Protein AF-A0A0V8M0H5-F1 (afdb_monomer)

Nearest PDB structures (foldseek):
  9brt-assembly1_b  TM=1.510E-01  e=8.372E-01  Mus musculus
  5x87-assembly1_D  TM=1.842E-01  e=2.146E+00  Klebsiella pneumoniae

Sequence (192 aa):
MGGLFRRKDNYTIIAENTAKYYLALKSRYSNRLTDCFSLFAATVATDTQVYLSLNQISTDTILHIVRKALGHNPEIPTYQTIRKREWASELDLRNGFSKTKYFFSGYAADELEKDTLFNLVFELEIEIFSIDSPEFNRENIEIACYTQAKNIYKTVKKVLLNYKGEPIFAVSTSVFMDSSGFASIREQLGIN

Mean predicted aligned error: 8.84 Å

Solvent-accessible surface area (backbone atoms only — not comparable to full-atom values): 11085 Å² total; per-residue (Å²): 141,80,83,80,79,70,78,75,52,70,63,48,50,50,24,40,50,41,47,45,32,38,51,42,42,57,75,73,37,44,90,59,37,75,46,73,64,41,40,44,40,52,20,53,52,50,69,37,44,66,40,46,76,66,69,74,47,53,70,68,56,45,53,49,41,42,31,49,26,73,66,66,53,91,90,59,79,45,74,67,44,50,52,50,50,52,51,51,54,54,57,65,45,69,82,54,88,78,91,81,70,91,85,67,66,71,72,63,54,60,55,53,73,69,33,45,66,48,38,35,44,55,49,48,48,43,51,53,47,45,69,77,40,67,90,51,58,63,67,62,44,47,52,53,50,57,77,41,44,68,56,34,42,52,37,33,53,50,43,76,75,65,68,82,83,55,72,68,45,49,49,50,45,44,50,49,75,70,34,75,91,32,44,68,60,31,52,75,60,70,46,112

Structure (mmCIF, N/CA/C/O backbone):
data_AF-A0A0V8M0H5-F1
#
_entry.id   AF-A0A0V8M0H5-F1
#
loop_
_atom_site.group_PDB
_atom_site.id
_atom_site.type_symbol
_atom_site.label_atom_id
_atom_site.label_alt_id
_atom_site.label_comp_id
_atom_site.label_asym_id
_atom_site.label_entity_id
_atom_site.label_seq_id
_atom_site.pdbx_PDB_ins_code
_atom_site.Cartn_x
_atom_site.Cartn_y
_atom_site.Cartn_z
_atom_site.occupancy
_atom_site.B_iso_or_equiv
_atom_site.auth_seq_id
_atom_site.auth_comp_id
_atom_site.auth_asym_id
_atom_site.auth_atom_id
_atom_site.pdbx_PDB_model_num
ATOM 1 N N . MET A 1 1 ? -26.616 27.834 -7.202 1.00 39.22 1 MET A N 1
ATOM 2 C CA . MET A 1 1 ? -25.959 26.601 -7.683 1.00 39.22 1 MET A CA 1
ATOM 3 C C . MET A 1 1 ? -24.525 26.941 -8.046 1.00 39.22 1 MET A C 1
ATOM 5 O O . MET A 1 1 ? -24.326 27.845 -8.839 1.00 39.22 1 MET A O 1
ATOM 9 N N . GLY A 1 2 ? -23.551 26.275 -7.436 1.00 29.92 2 GLY A N 1
ATOM 10 C CA . GLY A 1 2 ? -22.126 26.472 -7.704 1.00 29.92 2 GLY A CA 1
ATOM 11 C C . GLY A 1 2 ? -21.364 25.431 -6.900 1.00 29.92 2 GLY A C 1
ATOM 12 O O . GLY A 1 2 ? -21.181 25.596 -5.699 1.00 29.92 2 GLY A O 1
ATOM 13 N N . GLY A 1 3 ? -21.084 24.293 -7.534 1.00 31.33 3 GLY A N 1
ATOM 14 C CA . GLY A 1 3 ? -20.537 23.108 -6.885 1.00 31.33 3 GLY A CA 1
ATOM 15 C C . GLY A 1 3 ? -19.204 23.402 -6.209 1.00 31.33 3 GLY A C 1
ATOM 16 O O . GLY A 1 3 ? -18.239 23.784 -6.867 1.00 31.33 3 GLY A O 1
ATOM 17 N N . LEU A 1 4 ? -19.156 23.187 -4.891 1.00 34.53 4 LEU A N 1
ATOM 18 C CA . LEU A 1 4 ? -17.910 23.036 -4.151 1.00 34.53 4 LEU A CA 1
ATOM 19 C C . LEU A 1 4 ? -17.162 21.829 -4.731 1.00 34.53 4 LEU A C 1
ATOM 21 O O . LEU A 1 4 ? -17.392 20.688 -4.324 1.00 34.53 4 LEU A O 1
ATOM 25 N N . PHE A 1 5 ? -16.225 22.070 -5.642 1.00 33.88 5 PHE A N 1
ATOM 26 C CA . PHE A 1 5 ? -15.090 21.174 -5.805 1.00 33.88 5 PHE A CA 1
ATOM 27 C C . PHE A 1 5 ? -14.287 21.243 -4.502 1.00 33.88 5 PHE A C 1
ATOM 29 O O . PHE A 1 5 ? -13.392 22.072 -4.346 1.00 33.88 5 PHE A O 1
ATOM 36 N N . ARG A 1 6 ? -14.654 20.419 -3.512 1.00 40.78 6 ARG A N 1
ATOM 37 C CA . ARG A 1 6 ? -13.788 20.162 -2.360 1.00 40.78 6 ARG A CA 1
ATOM 38 C C . ARG A 1 6 ? -12.493 19.583 -2.928 1.00 40.78 6 ARG A C 1
ATOM 40 O O . ARG A 1 6 ? -12.501 18.439 -3.379 1.00 40.78 6 ARG A O 1
ATOM 47 N N . ARG A 1 7 ? -11.410 20.371 -2.956 1.00 47.31 7 ARG A N 1
ATOM 48 C CA . ARG A 1 7 ? -10.057 19.824 -3.134 1.00 47.31 7 ARG A CA 1
ATOM 49 C C . ARG A 1 7 ? -9.901 18.738 -2.073 1.00 47.31 7 ARG A C 1
ATOM 51 O O . ARG A 1 7 ? -10.060 19.033 -0.891 1.00 47.31 7 ARG A O 1
ATOM 58 N N . LYS A 1 8 ? -9.718 17.489 -2.501 1.00 60.94 8 LYS A N 1
ATOM 59 C CA . LYS A 1 8 ? -9.394 16.397 -1.581 1.00 60.94 8 LYS A CA 1
ATOM 60 C C . LYS A 1 8 ? -8.011 16.690 -1.002 1.00 60.94 8 LYS A C 1
ATOM 62 O O . LYS A 1 8 ? -7.133 17.117 -1.748 1.00 60.94 8 LYS A O 1
ATOM 67 N N . ASP A 1 9 ? -7.854 16.526 0.305 1.00 81.00 9 ASP A N 1
ATOM 68 C CA . ASP A 1 9 ? -6.539 16.555 0.944 1.00 81.00 9 ASP A CA 1
ATOM 69 C C . ASP A 1 9 ? -5.702 15.335 0.522 1.00 81.00 9 ASP A C 1
ATOM 71 O O . ASP A 1 9 ? -6.245 14.325 0.064 1.00 81.00 9 ASP A O 1
ATOM 75 N N . ASN A 1 10 ? -4.377 15.448 0.649 1.00 83.25 10 ASN A N 1
ATOM 76 C CA . ASN A 1 10 ? -3.438 14.419 0.193 1.00 83.25 10 ASN A CA 1
ATOM 77 C C . ASN A 1 10 ? -3.668 13.069 0.897 1.00 83.25 10 ASN A C 1
ATOM 79 O O . ASN A 1 10 ? -3.627 12.041 0.227 1.00 83.25 10 ASN A O 1
ATOM 83 N N . TYR A 1 11 ? -4.020 13.082 2.190 1.00 86.94 11 TYR A N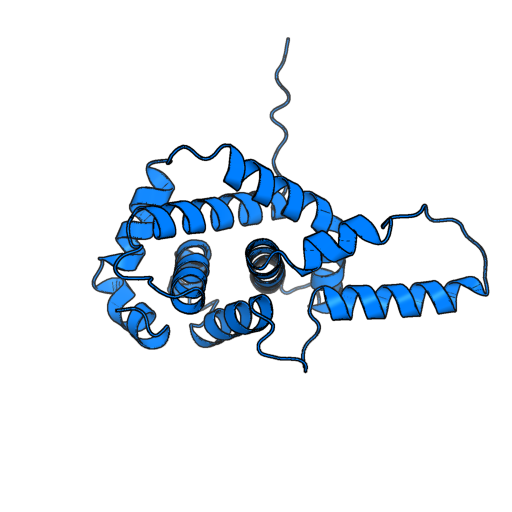 1
ATOM 84 C CA . TYR A 1 11 ? -4.376 11.887 2.968 1.00 86.94 11 TYR A CA 1
ATOM 85 C C . TYR A 1 11 ? -5.543 11.134 2.305 1.00 86.94 11 TYR A C 1
ATOM 87 O O . TYR A 1 11 ? -5.477 9.955 1.974 1.00 86.94 11 TYR A O 1
ATOM 95 N N . THR A 1 12 ? -6.619 11.852 1.978 1.00 88.94 12 THR A N 1
ATOM 96 C CA . THR A 1 12 ? -7.791 11.283 1.302 1.00 88.94 12 THR A CA 1
ATOM 97 C C . THR A 1 12 ? -7.461 10.744 -0.093 1.00 88.94 12 THR A C 1
ATOM 99 O O . THR A 1 12 ? -8.086 9.778 -0.527 1.00 88.94 12 THR A O 1
ATOM 102 N N . ILE A 1 13 ? -6.517 11.353 -0.816 1.00 91.75 13 ILE A N 1
ATOM 103 C CA . ILE A 1 13 ? -6.113 10.890 -2.152 1.00 91.75 13 ILE A CA 1
ATOM 104 C C . ILE A 1 13 ? -5.347 9.569 -2.060 1.00 91.75 13 ILE A C 1
ATOM 106 O O . ILE A 1 13 ? -5.709 8.639 -2.781 1.00 91.75 13 ILE A O 1
ATOM 110 N N . ILE A 1 14 ? -4.348 9.479 -1.176 1.00 93.00 14 ILE A N 1
ATOM 111 C CA . ILE A 1 14 ? -3.566 8.252 -0.970 1.00 93.00 14 ILE A CA 1
ATOM 112 C C . ILE A 1 14 ? -4.512 7.138 -0.516 1.00 93.00 14 ILE A C 1
ATOM 114 O O . ILE A 1 14 ? -4.675 6.150 -1.227 1.00 93.00 14 ILE A O 1
ATOM 118 N N . ALA A 1 15 ? -5.276 7.361 0.558 1.00 95.50 15 ALA A N 1
ATOM 119 C CA . ALA A 1 15 ? -6.243 6.393 1.067 1.00 95.50 15 ALA A CA 1
ATOM 120 C C . ALA A 1 15 ? -7.239 5.889 0.014 1.00 95.50 15 ALA A C 1
ATOM 122 O O . ALA A 1 15 ? -7.575 4.701 -0.027 1.00 95.50 15 ALA A O 1
ATOM 123 N N . GLU A 1 16 ? -7.738 6.786 -0.838 1.00 96.50 16 GLU A N 1
ATOM 124 C CA . GLU A 1 16 ? -8.653 6.415 -1.910 1.00 96.50 16 GLU A CA 1
ATOM 125 C C . GLU A 1 16 ? -7.961 5.570 -2.982 1.00 96.50 16 GLU A C 1
ATOM 127 O O . GLU A 1 16 ? -8.499 4.531 -3.371 1.00 96.50 16 GLU A O 1
ATOM 132 N N . ASN A 1 17 ? -6.789 5.991 -3.452 1.00 96.88 17 ASN A N 1
ATOM 133 C CA . ASN A 1 17 ? -6.063 5.299 -4.511 1.00 96.88 17 ASN A CA 1
ATOM 134 C C . ASN A 1 17 ? -5.579 3.922 -4.058 1.00 96.88 17 ASN A C 1
ATOM 136 O O . ASN A 1 17 ? -5.879 2.936 -4.736 1.00 96.88 17 ASN A O 1
ATOM 140 N N . THR A 1 18 ? -4.938 3.825 -2.890 1.00 97.69 18 THR A N 1
ATOM 141 C CA . THR A 1 18 ? -4.489 2.553 -2.314 1.00 97.69 18 THR A CA 1
ATOM 142 C C . THR A 1 18 ? -5.650 1.558 -2.213 1.00 97.69 18 THR A C 1
ATOM 144 O O . THR A 1 18 ? -5.543 0.413 -2.655 1.00 97.69 18 THR A O 1
ATOM 147 N N . ALA A 1 19 ? -6.808 1.989 -1.692 1.00 97.81 19 ALA A N 1
ATOM 148 C CA . ALA A 1 19 ? -7.978 1.120 -1.557 1.00 97.81 19 ALA A CA 1
ATOM 149 C C . ALA A 1 19 ? -8.545 0.676 -2.919 1.00 97.81 19 ALA A C 1
ATOM 151 O O . ALA A 1 19 ? -9.018 -0.455 -3.060 1.00 97.81 19 ALA A O 1
ATOM 152 N N . LYS A 1 20 ? -8.482 1.532 -3.946 1.00 98.38 20 LYS A N 1
ATOM 153 C CA . LYS A 1 20 ? -8.890 1.170 -5.312 1.00 98.38 20 LYS A CA 1
ATOM 154 C C . LYS A 1 20 ? -7.913 0.192 -5.962 1.00 98.38 20 LYS A C 1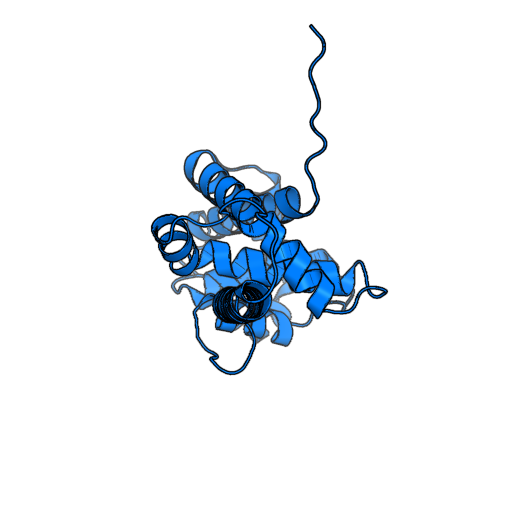
ATOM 156 O O . LYS A 1 20 ? -8.373 -0.755 -6.600 1.00 98.38 20 LYS A O 1
ATOM 161 N N . TYR A 1 21 ? -6.604 0.364 -5.771 1.00 98.38 21 TYR A N 1
ATOM 162 C CA . TYR A 1 21 ? -5.599 -0.603 -6.220 1.00 98.38 21 TYR A CA 1
ATOM 163 C C . TYR A 1 21 ? -5.797 -1.964 -5.560 1.00 98.38 21 TYR A C 1
ATOM 165 O O . TYR A 1 21 ? -5.845 -2.971 -6.265 1.00 98.38 21 TYR A O 1
ATOM 173 N N . TYR A 1 22 ? -6.034 -1.989 -4.246 1.00 98.25 22 TYR A N 1
ATOM 174 C CA . TYR A 1 22 ? -6.366 -3.209 -3.511 1.00 98.25 22 TYR A CA 1
ATOM 175 C C . TYR A 1 22 ? -7.547 -3.957 -4.146 1.00 98.25 22 TYR A C 1
ATOM 177 O O . TYR A 1 22 ? -7.459 -5.154 -4.421 1.00 98.25 22 TYR A O 1
ATOM 185 N N . LEU A 1 23 ? -8.652 -3.261 -4.429 1.00 97.81 23 LEU A N 1
ATOM 186 C CA . LEU A 1 23 ? -9.840 -3.876 -5.029 1.00 97.81 23 LEU A CA 1
ATOM 187 C C . LEU A 1 23 ? -9.611 -4.320 -6.479 1.00 97.81 23 LEU A C 1
ATOM 189 O O . LEU A 1 23 ? -10.097 -5.381 -6.883 1.00 97.81 23 LEU A O 1
ATOM 193 N N . ALA A 1 24 ? -8.872 -3.538 -7.266 1.00 97.69 24 ALA A N 1
ATOM 194 C CA . ALA A 1 24 ? -8.522 -3.895 -8.636 1.00 97.69 24 ALA A CA 1
ATOM 195 C C . ALA A 1 24 ? -7.644 -5.159 -8.681 1.00 97.69 24 ALA A C 1
ATOM 197 O O . ALA A 1 24 ? -7.951 -6.082 -9.434 1.00 97.69 24 ALA A O 1
ATOM 198 N N . LEU A 1 25 ? -6.623 -5.251 -7.824 1.00 97.56 25 LEU A N 1
ATOM 199 C CA . LEU A 1 25 ? -5.767 -6.435 -7.701 1.00 97.56 25 LEU A CA 1
ATOM 200 C C . LEU A 1 25 ? -6.558 -7.647 -7.217 1.00 97.56 25 LEU A C 1
ATOM 202 O O . LEU A 1 25 ? -6.539 -8.696 -7.859 1.00 97.56 25 LEU A O 1
ATOM 206 N N . LYS A 1 26 ? -7.324 -7.488 -6.134 1.00 96.06 26 LYS A N 1
ATOM 207 C CA . LYS A 1 26 ? -8.126 -8.566 -5.547 1.00 96.06 26 LYS A CA 1
ATOM 208 C C . LYS A 1 26 ? -9.154 -9.136 -6.521 1.00 96.06 26 LYS A C 1
ATOM 210 O O . LYS A 1 26 ? -9.415 -10.331 -6.495 1.00 96.06 26 LYS A O 1
ATOM 215 N N . SER A 1 27 ? -9.761 -8.299 -7.360 1.00 95.00 27 SER A N 1
ATOM 216 C CA . SER A 1 27 ? -10.776 -8.757 -8.316 1.00 95.00 27 SER A CA 1
ATOM 217 C C . SER A 1 27 ? -10.191 -9.453 -9.546 1.00 95.00 27 SER A C 1
ATOM 219 O O . SER A 1 27 ? -10.859 -10.314 -10.114 1.00 95.00 27 SER A O 1
ATOM 221 N N . ARG A 1 28 ? -8.970 -9.103 -9.966 1.00 95.62 28 ARG A N 1
ATOM 222 C CA . ARG A 1 28 ? -8.393 -9.534 -11.255 1.00 95.62 28 ARG A CA 1
ATOM 223 C C . ARG A 1 28 ? -7.283 -10.563 -11.143 1.00 95.62 28 ARG A C 1
ATOM 225 O O . ARG A 1 28 ? -7.107 -11.359 -12.056 1.00 95.62 28 ARG A O 1
ATOM 232 N N . TYR A 1 29 ? -6.551 -10.532 -10.039 1.00 95.75 29 TYR A N 1
ATOM 233 C CA . TYR A 1 29 ? -5.349 -11.328 -9.826 1.00 95.75 29 TYR A CA 1
ATOM 234 C C . TYR A 1 29 ? -5.475 -12.221 -8.587 1.00 95.75 29 TYR A C 1
ATOM 236 O O . TYR A 1 29 ? -4.466 -12.651 -8.043 1.00 95.75 29 TYR A O 1
ATOM 244 N N . SER A 1 30 ? -6.694 -12.538 -8.134 1.00 92.50 30 SER A N 1
ATOM 245 C CA . SER A 1 30 ? -6.937 -13.419 -6.974 1.00 92.50 30 SER A CA 1
ATOM 246 C C . SER A 1 30 ? -6.367 -14.831 -7.130 1.00 92.50 30 SER A C 1
ATOM 248 O O . SER A 1 30 ? -6.111 -15.504 -6.137 1.00 92.50 30 SER A O 1
ATOM 250 N N . ASN A 1 31 ? -6.151 -15.281 -8.366 1.00 92.06 31 ASN A N 1
ATOM 251 C CA . ASN A 1 31 ? -5.494 -16.546 -8.683 1.00 92.06 31 ASN A CA 1
ATOM 252 C C . ASN A 1 31 ? -3.965 -16.507 -8.509 1.00 92.06 31 ASN A C 1
ATOM 254 O O . ASN A 1 31 ? -3.359 -17.562 -8.363 1.00 92.06 31 ASN A O 1
ATOM 258 N N . ARG A 1 32 ? -3.350 -15.318 -8.553 1.00 92.81 32 ARG A N 1
ATOM 259 C CA . ARG A 1 32 ? -1.900 -15.103 -8.388 1.00 92.81 32 ARG A CA 1
ATOM 260 C C . ARG A 1 32 ? -1.548 -14.534 -7.012 1.00 92.81 32 ARG A C 1
ATOM 262 O O . ARG A 1 32 ? -0.513 -14.865 -6.454 1.00 92.81 32 ARG A O 1
ATOM 269 N N . LEU A 1 33 ? -2.430 -13.709 -6.453 1.00 94.50 33 LEU A N 1
ATOM 270 C CA . LEU A 1 33 ? -2.308 -13.053 -5.151 1.00 94.50 33 LEU A CA 1
ATOM 271 C C . LEU A 1 33 ? -3.198 -13.778 -4.137 1.00 94.50 33 LEU A C 1
ATOM 273 O O . LEU A 1 33 ? -4.244 -13.274 -3.719 1.00 94.50 33 LEU A O 1
ATOM 277 N N . THR A 1 34 ? -2.827 -15.019 -3.824 1.00 87.81 34 THR A N 1
ATOM 278 C CA . THR A 1 34 ? -3.667 -15.946 -3.048 1.00 87.81 34 THR A CA 1
ATOM 279 C C . THR A 1 34 ? -3.649 -15.682 -1.547 1.00 87.81 34 THR A C 1
ATOM 281 O O . THR A 1 34 ? -4.553 -16.112 -0.833 1.00 87.81 34 THR A O 1
ATOM 284 N N . ASP A 1 35 ? -2.627 -14.989 -1.056 1.00 91.12 35 ASP A N 1
ATOM 285 C CA . ASP A 1 35 ? -2.457 -14.660 0.352 1.00 91.12 35 ASP A CA 1
ATOM 286 C C . ASP A 1 35 ? -2.522 -13.141 0.584 1.00 91.12 35 ASP A C 1
ATOM 288 O O . ASP A 1 35 ? -2.358 -12.320 -0.320 1.00 91.12 35 ASP A O 1
ATOM 292 N N . CYS A 1 36 ? -2.798 -12.756 1.831 1.00 91.12 36 CYS A N 1
ATOM 293 C CA . CYS A 1 36 ? -2.958 -11.348 2.188 1.00 91.12 36 CYS A CA 1
ATOM 294 C C . CYS A 1 36 ? -1.654 -10.553 2.007 1.00 91.12 36 CYS A C 1
ATOM 296 O O . CYS A 1 36 ? -1.697 -9.379 1.645 1.00 91.12 36 CYS A O 1
ATOM 298 N N . PHE A 1 37 ? -0.503 -11.194 2.233 1.00 94.44 37 PHE A N 1
ATOM 299 C CA . PHE A 1 37 ? 0.799 -10.546 2.163 1.00 94.44 37 PHE A CA 1
ATOM 300 C C . PHE A 1 37 ? 1.136 -10.155 0.724 1.00 94.44 37 PHE A C 1
ATOM 302 O O . PHE A 1 37 ? 1.421 -8.985 0.473 1.00 94.44 37 PHE A O 1
ATOM 309 N N . SER A 1 38 ? 1.029 -11.086 -0.229 1.00 96.00 38 SER A N 1
ATOM 310 C CA . SER A 1 38 ? 1.272 -10.806 -1.650 1.00 96.00 38 SER A CA 1
ATOM 311 C C . SER A 1 38 ? 0.295 -9.768 -2.205 1.00 96.00 38 SER A C 1
ATOM 313 O O . SER A 1 38 ? 0.712 -8.845 -2.906 1.00 96.00 38 SER A O 1
ATOM 315 N N . LEU A 1 39 ? -0.989 -9.839 -1.832 1.00 97.56 39 LEU A N 1
ATOM 316 C CA . LEU A 1 39 ? -1.985 -8.840 -2.227 1.00 97.56 39 LEU A CA 1
ATOM 317 C C . LEU A 1 39 ? -1.640 -7.440 -1.700 1.00 97.56 39 LEU A C 1
ATOM 319 O O . LEU A 1 39 ? -1.764 -6.454 -2.430 1.00 97.56 39 LEU A O 1
ATOM 323 N N . PHE A 1 40 ? -1.204 -7.333 -0.447 1.00 97.56 40 PHE A N 1
ATOM 324 C CA . PHE A 1 40 ? -0.842 -6.054 0.162 1.00 97.56 40 PHE A CA 1
ATOM 325 C C . PHE A 1 40 ? 0.466 -5.503 -0.406 1.00 97.56 40 PHE A C 1
ATOM 327 O O . PHE A 1 40 ? 0.527 -4.319 -0.728 1.00 97.56 40 PHE A O 1
ATOM 334 N N . ALA A 1 41 ? 1.470 -6.354 -0.616 1.00 97.69 41 ALA A N 1
ATOM 335 C CA . ALA A 1 41 ? 2.719 -5.975 -1.270 1.00 97.69 41 ALA A CA 1
ATOM 336 C C . ALA A 1 41 ? 2.470 -5.455 -2.690 1.00 97.69 41 ALA A C 1
ATOM 338 O O . ALA A 1 41 ? 2.950 -4.378 -3.038 1.00 97.69 41 ALA A O 1
ATOM 339 N N . ALA A 1 42 ? 1.643 -6.151 -3.477 1.00 98.12 42 ALA A N 1
ATOM 340 C CA . ALA A 1 42 ? 1.238 -5.697 -4.804 1.00 98.12 42 ALA A CA 1
ATOM 341 C C . ALA A 1 42 ? 0.464 -4.372 -4.748 1.00 98.12 42 ALA A C 1
ATOM 343 O O . ALA A 1 42 ? 0.666 -3.504 -5.596 1.00 98.12 42 ALA A O 1
ATOM 344 N N . THR A 1 43 ? -0.404 -4.199 -3.746 1.00 98.25 43 THR A N 1
ATOM 345 C CA . THR A 1 43 ? -1.183 -2.966 -3.550 1.00 98.25 43 THR A CA 1
ATOM 346 C C . THR A 1 43 ? -0.263 -1.775 -3.318 1.00 98.25 43 THR A C 1
ATOM 348 O O . THR A 1 43 ? -0.359 -0.789 -4.045 1.00 98.25 43 THR A O 1
ATOM 351 N N . VAL A 1 44 ? 0.654 -1.885 -2.352 1.00 97.88 44 VAL A N 1
ATOM 352 C CA . VAL A 1 44 ? 1.608 -0.816 -2.033 1.00 97.88 44 VAL A CA 1
ATOM 353 C C . VAL A 1 44 ? 2.513 -0.542 -3.227 1.00 97.88 44 VAL A C 1
ATOM 355 O O . VAL A 1 44 ? 2.638 0.607 -3.628 1.00 97.88 44 VAL A O 1
ATOM 358 N N . ALA A 1 45 ? 3.085 -1.581 -3.842 1.00 97.62 45 ALA A N 1
ATOM 359 C CA . ALA A 1 45 ? 3.966 -1.425 -4.996 1.00 97.62 45 ALA A CA 1
ATOM 360 C C . ALA A 1 45 ? 3.271 -0.775 -6.200 1.00 97.62 45 ALA A C 1
ATOM 362 O O . ALA A 1 45 ? 3.908 -0.040 -6.949 1.00 97.62 45 ALA A O 1
ATOM 363 N N . THR A 1 46 ? 1.971 -1.026 -6.389 1.00 97.12 46 THR A N 1
ATOM 364 C CA . THR A 1 46 ? 1.192 -0.390 -7.460 1.00 97.12 46 THR A CA 1
ATOM 365 C C . THR A 1 46 ? 0.944 1.088 -7.159 1.00 97.12 46 THR A C 1
ATOM 367 O O . THR A 1 46 ? 1.117 1.927 -8.040 1.00 97.12 46 THR A O 1
ATOM 370 N N . ASP A 1 47 ? 0.583 1.425 -5.921 1.00 96.94 47 ASP A N 1
ATOM 371 C CA . ASP A 1 47 ? 0.347 2.817 -5.524 1.00 96.94 47 ASP A CA 1
ATOM 372 C C . ASP A 1 47 ? 1.640 3.650 -5.538 1.00 96.94 47 ASP A C 1
ATOM 374 O O . ASP A 1 47 ? 1.640 4.816 -5.925 1.00 96.94 47 ASP A O 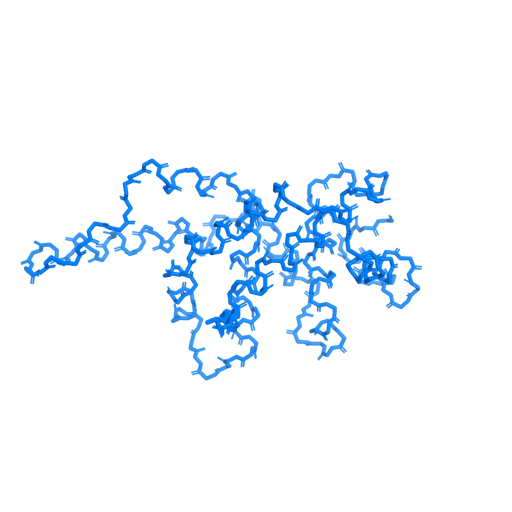1
ATOM 378 N N . T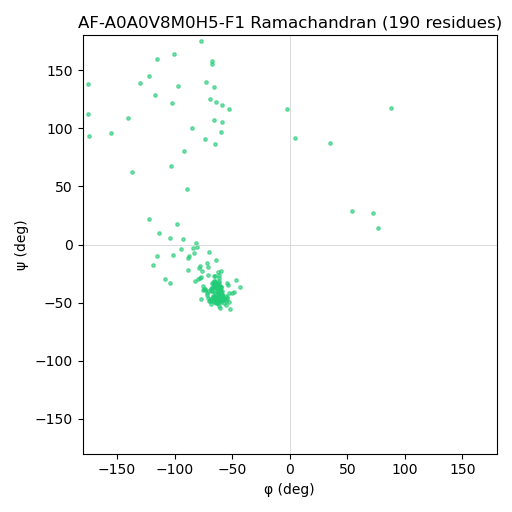HR A 1 48 ? 2.776 3.023 -5.217 1.00 96.00 48 THR A N 1
ATOM 379 C CA . THR A 1 48 ? 4.092 3.673 -5.173 1.00 96.00 48 THR A CA 1
ATOM 380 C C . THR A 1 48 ? 4.947 3.468 -6.422 1.00 96.00 48 THR A C 1
ATOM 382 O O . THR A 1 48 ? 6.148 3.733 -6.390 1.00 96.00 48 THR A O 1
ATOM 385 N N . GLN A 1 49 ? 4.361 3.061 -7.554 1.00 92.88 49 GLN A N 1
ATOM 386 C CA . GLN A 1 49 ? 5.092 2.801 -8.809 1.00 92.88 49 GLN A CA 1
ATOM 387 C C . GLN A 1 49 ? 6.060 3.923 -9.208 1.00 92.88 49 GLN A C 1
ATOM 389 O O . GLN A 1 49 ? 7.174 3.653 -9.663 1.00 92.88 49 GLN A O 1
ATOM 394 N N . VAL A 1 50 ? 5.642 5.182 -9.046 1.00 91.94 50 VAL A N 1
ATOM 395 C CA . VAL A 1 50 ? 6.474 6.349 -9.372 1.00 91.94 50 VAL A CA 1
ATOM 396 C C . VAL A 1 50 ? 7.673 6.438 -8.427 1.00 91.94 50 VAL A C 1
ATOM 398 O O . VAL A 1 50 ? 8.802 6.554 -8.896 1.00 91.94 50 VAL A O 1
ATOM 401 N N . TYR A 1 51 ? 7.456 6.292 -7.119 1.00 94.25 51 TYR A N 1
ATOM 402 C CA . TYR A 1 51 ? 8.523 6.304 -6.115 1.00 94.25 51 TYR A CA 1
ATOM 403 C C . TYR A 1 51 ? 9.508 5.144 -6.302 1.00 94.25 51 TYR A C 1
ATOM 405 O O . TYR A 1 51 ? 10.714 5.340 -6.157 1.00 94.25 51 TYR A O 1
ATOM 413 N N . LEU A 1 52 ? 9.023 3.955 -6.683 1.00 92.69 52 LEU A N 1
ATOM 414 C CA . LEU A 1 52 ? 9.871 2.809 -7.035 1.00 92.69 52 LEU A CA 1
ATOM 415 C C . LEU A 1 52 ? 10.751 3.131 -8.245 1.00 92.69 52 LEU A C 1
ATOM 417 O O . LEU A 1 52 ? 11.952 2.884 -8.227 1.00 92.69 52 LEU A O 1
ATOM 421 N N . SER A 1 53 ?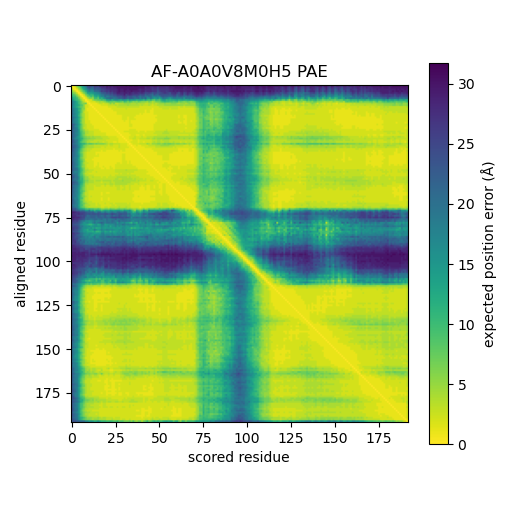 10.165 3.732 -9.282 1.00 89.94 53 SER A N 1
ATOM 422 C CA . SER A 1 53 ? 10.882 4.096 -10.513 1.00 89.94 53 SER A CA 1
ATOM 423 C C . SER A 1 53 ? 11.943 5.177 -10.283 1.00 89.94 53 SER A C 1
ATOM 425 O O . SER A 1 53 ? 12.926 5.248 -11.018 1.00 89.94 53 SER A O 1
ATOM 427 N N . LEU A 1 54 ? 11.749 6.017 -9.264 1.00 92.88 54 LEU A N 1
ATOM 428 C CA . LEU A 1 54 ? 12.682 7.064 -8.849 1.00 92.88 54 LEU A CA 1
ATOM 429 C C . LEU A 1 54 ? 13.659 6.609 -7.752 1.00 92.88 54 LEU A C 1
ATOM 431 O O . LEU A 1 54 ? 14.432 7.431 -7.265 1.00 92.88 54 LEU A O 1
ATOM 435 N N . ASN A 1 55 ? 13.648 5.328 -7.360 1.00 92.69 55 ASN A N 1
ATOM 436 C CA . ASN A 1 55 ? 14.433 4.783 -6.243 1.00 92.69 55 ASN A CA 1
ATOM 437 C C . ASN A 1 55 ? 14.228 5.532 -4.909 1.00 92.69 55 ASN A C 1
ATOM 439 O O . ASN A 1 55 ? 15.132 5.587 -4.077 1.00 92.69 55 ASN A O 1
ATOM 443 N N . GLN A 1 56 ? 13.048 6.119 -4.699 1.00 94.50 56 GLN A N 1
ATOM 444 C CA . GLN A 1 56 ? 12.686 6.818 -3.461 1.00 94.50 56 GLN A CA 1
ATOM 445 C C . GLN A 1 56 ? 12.070 5.877 -2.420 1.00 94.50 56 GLN A C 1
ATOM 447 O O . GLN A 1 56 ? 12.117 6.165 -1.229 1.00 94.50 56 GLN A O 1
ATOM 452 N N . ILE A 1 57 ? 11.528 4.740 -2.861 1.00 95.25 57 ILE A N 1
ATOM 453 C CA . ILE A 1 57 ? 11.074 3.648 -1.998 1.00 95.25 57 ILE A CA 1
ATOM 454 C C . ILE A 1 57 ? 11.670 2.331 -2.506 1.00 95.25 57 ILE A C 1
ATOM 456 O O . ILE A 1 57 ? 11.734 2.104 -3.714 1.00 95.25 57 ILE A O 1
ATOM 460 N N . SER A 1 58 ? 12.124 1.469 -1.596 1.00 96.38 58 SER A N 1
ATOM 461 C CA . SER A 1 58 ? 12.661 0.145 -1.928 1.00 96.38 58 SER A CA 1
ATOM 462 C C . SER A 1 58 ? 11.628 -0.957 -1.689 1.00 96.38 58 SER A C 1
ATOM 464 O O . SER A 1 58 ? 10.634 -0.775 -0.979 1.00 96.38 58 SER A O 1
ATOM 466 N N . THR A 1 59 ? 11.877 -2.141 -2.247 1.00 96.44 59 THR A N 1
ATOM 467 C CA . THR A 1 59 ? 11.076 -3.339 -1.963 1.00 96.44 59 THR A CA 1
ATOM 468 C C . THR A 1 59 ? 11.149 -3.741 -0.491 1.00 96.44 59 THR A C 1
ATOM 470 O O . THR A 1 59 ? 10.130 -4.135 0.070 1.00 96.44 59 THR A O 1
ATOM 473 N N . ASP A 1 60 ? 12.284 -3.535 0.181 1.00 96.44 60 ASP A N 1
ATOM 474 C CA . ASP A 1 60 ? 12.407 -3.743 1.629 1.00 96.44 60 ASP A CA 1
ATOM 475 C C . ASP A 1 60 ? 11.474 -2.830 2.433 1.00 96.44 60 ASP A C 1
ATOM 477 O O . ASP A 1 60 ? 10.804 -3.302 3.357 1.00 96.44 60 ASP A O 1
ATOM 481 N N . THR A 1 61 ? 11.363 -1.549 2.058 1.00 95.81 61 THR A N 1
ATOM 482 C CA . THR A 1 61 ? 10.416 -0.614 2.687 1.00 95.81 61 THR A CA 1
ATOM 483 C C . THR A 1 61 ? 8.972 -1.066 2.473 1.00 95.81 61 THR A C 1
ATOM 485 O O . THR A 1 61 ? 8.175 -1.059 3.411 1.00 95.81 61 THR A O 1
ATOM 488 N N . ILE A 1 62 ? 8.626 -1.543 1.273 1.00 97.12 62 ILE A N 1
ATOM 489 C CA . ILE A 1 62 ? 7.289 -2.088 0.990 1.00 97.12 62 ILE A CA 1
ATOM 490 C C . ILE A 1 62 ? 6.997 -3.300 1.878 1.00 97.12 62 ILE A C 1
ATOM 492 O O . ILE A 1 62 ? 5.958 -3.353 2.540 1.00 97.12 62 ILE A O 1
ATOM 496 N N . LEU A 1 63 ? 7.917 -4.265 1.942 1.00 95.50 63 LEU A N 1
ATOM 497 C CA . LEU A 1 63 ? 7.770 -5.444 2.795 1.00 95.50 63 LEU A CA 1
ATOM 498 C C . LEU A 1 63 ? 7.657 -5.050 4.271 1.00 95.50 63 LEU A C 1
ATOM 500 O O . LEU A 1 63 ? 6.905 -5.674 5.019 1.00 95.50 63 LEU A O 1
ATOM 504 N N . HIS A 1 64 ? 8.373 -4.010 4.694 1.00 92.44 64 HIS A N 1
ATOM 505 C CA . HIS A 1 64 ? 8.277 -3.462 6.040 1.00 92.44 64 HIS A CA 1
ATOM 506 C C . HIS A 1 64 ? 6.876 -2.906 6.342 1.00 92.44 64 HIS A C 1
ATOM 508 O O . HIS A 1 64 ? 6.271 -3.314 7.336 1.00 92.44 64 HIS A O 1
ATOM 514 N N . ILE A 1 65 ? 6.328 -2.059 5.462 1.00 93.81 65 ILE A N 1
ATOM 515 C CA . ILE A 1 65 ? 4.966 -1.506 5.569 1.00 93.81 65 ILE A CA 1
ATOM 516 C C . ILE A 1 65 ? 3.931 -2.633 5.677 1.00 93.81 65 ILE A C 1
ATOM 518 O O . ILE A 1 65 ? 3.093 -2.631 6.579 1.00 93.81 65 ILE A O 1
ATOM 522 N N . VAL A 1 66 ? 4.016 -3.638 4.800 1.00 94.44 66 VAL A N 1
ATOM 523 C CA . VAL A 1 66 ? 3.067 -4.762 4.770 1.00 94.44 66 VAL A CA 1
ATOM 524 C C . VAL A 1 66 ? 3.136 -5.588 6.054 1.00 94.44 66 VAL A C 1
ATOM 526 O O . VAL A 1 66 ? 2.100 -5.895 6.646 1.00 94.44 66 VAL A O 1
ATOM 529 N N . ARG A 1 67 ? 4.345 -5.922 6.527 1.00 92.00 67 ARG A N 1
ATOM 530 C CA . ARG A 1 67 ? 4.527 -6.639 7.801 1.00 92.00 67 ARG A CA 1
ATOM 531 C C . ARG A 1 67 ? 3.925 -5.852 8.957 1.00 92.00 67 ARG A C 1
ATOM 533 O O . ARG A 1 67 ? 3.204 -6.431 9.765 1.00 92.00 67 ARG A O 1
ATOM 540 N N . LYS A 1 68 ? 4.169 -4.542 9.012 1.00 86.44 68 LYS A N 1
ATOM 541 C CA . LYS A 1 68 ? 3.642 -3.669 10.064 1.00 86.44 68 LYS A CA 1
ATOM 542 C C . LYS A 1 68 ? 2.113 -3.619 10.047 1.00 86.44 68 LYS A C 1
ATOM 544 O O . LYS A 1 68 ? 1.490 -3.818 11.087 1.00 86.44 68 LYS A O 1
ATOM 549 N N . ALA A 1 69 ? 1.508 -3.478 8.868 1.00 88.56 69 ALA A N 1
ATOM 550 C CA . ALA A 1 69 ? 0.056 -3.484 8.697 1.00 88.56 69 ALA A CA 1
ATOM 551 C C . ALA A 1 69 ? -0.606 -4.803 9.134 1.00 88.56 69 ALA A C 1
ATOM 553 O O . ALA A 1 69 ? -1.701 -4.794 9.699 1.00 88.56 69 ALA A O 1
ATOM 554 N N . LEU A 1 70 ? 0.073 -5.932 8.904 1.00 87.44 70 LEU A N 1
ATOM 555 C CA . LEU A 1 70 ? -0.361 -7.272 9.314 1.00 87.44 70 LEU A CA 1
ATOM 556 C C . LEU A 1 70 ? -0.075 -7.589 10.793 1.00 87.44 70 LEU A C 1
ATOM 558 O O . LEU A 1 70 ? -0.422 -8.670 11.260 1.00 87.44 70 LEU A O 1
ATOM 562 N N . GLY A 1 71 ? 0.551 -6.674 11.540 1.00 78.19 71 GLY A N 1
ATOM 563 C CA . GLY A 1 71 ? 0.936 -6.896 12.937 1.00 78.19 71 GLY A CA 1
ATOM 564 C C . GLY A 1 71 ? 2.182 -7.773 13.115 1.00 78.19 71 GLY A C 1
ATOM 565 O O . GLY A 1 71 ? 2.472 -8.219 14.221 1.00 78.19 71 GLY A O 1
ATOM 566 N N . HIS A 1 72 ? 2.947 -8.010 12.049 1.00 63.19 72 HIS A N 1
ATOM 567 C CA . HIS A 1 72 ? 4.186 -8.787 12.046 1.00 63.19 72 HIS A CA 1
ATOM 568 C C . HIS A 1 72 ? 5.428 -7.913 12.330 1.00 63.19 72 HIS A C 1
ATOM 570 O O . HIS A 1 72 ? 6.395 -7.992 11.580 1.00 63.19 72 HIS A O 1
ATOM 576 N N . ASN A 1 73 ? 5.411 -7.053 13.360 1.00 52.31 73 ASN A N 1
ATOM 577 C CA . ASN A 1 73 ? 6.619 -6.542 14.044 1.00 52.31 73 ASN A CA 1
ATOM 578 C C . ASN A 1 73 ? 6.243 -5.658 15.263 1.00 52.31 73 ASN A C 1
ATOM 580 O O . ASN A 1 73 ? 5.701 -4.572 15.054 1.00 52.31 73 ASN A O 1
ATOM 584 N N . PRO A 1 74 ? 6.507 -6.062 16.522 1.00 49.00 74 PRO A N 1
ATOM 585 C CA . PRO A 1 74 ? 6.097 -5.302 17.711 1.00 49.00 74 PRO A CA 1
ATOM 586 C C . PRO A 1 74 ? 7.048 -4.155 18.114 1.00 49.00 74 PRO A C 1
ATOM 588 O O . PRO A 1 74 ? 6.714 -3.395 19.021 1.00 49.00 74 PRO A O 1
ATOM 591 N N . GLU A 1 75 ? 8.220 -4.015 17.483 1.00 44.25 75 GLU A N 1
ATOM 592 C CA . GLU A 1 75 ? 9.286 -3.107 17.951 1.00 44.25 75 GLU A CA 1
ATOM 593 C C . GLU A 1 75 ? 9.189 -1.654 17.435 1.00 44.25 75 GLU A C 1
ATOM 595 O O . GLU A 1 75 ? 9.899 -0.782 17.931 1.00 44.25 75 GLU A O 1
ATOM 600 N N . ILE A 1 76 ? 8.302 -1.349 16.476 1.00 43.09 76 ILE A N 1
ATOM 601 C CA . ILE A 1 76 ? 8.202 -0.022 15.827 1.00 43.09 76 ILE A CA 1
ATOM 602 C C . ILE A 1 76 ? 6.793 0.564 16.004 1.00 43.09 76 ILE A C 1
ATOM 604 O O . ILE A 1 76 ? 5.819 -0.194 15.991 1.00 43.09 76 ILE A O 1
ATOM 608 N N . PRO A 1 77 ? 6.631 1.896 16.168 1.00 52.59 77 PRO A N 1
ATOM 609 C CA . PRO A 1 77 ? 5.351 2.469 16.551 1.00 52.59 77 PRO A CA 1
ATOM 610 C C . PRO A 1 77 ? 4.277 2.278 15.479 1.00 52.59 77 PRO A C 1
ATOM 612 O O . PRO A 1 77 ? 4.322 2.923 14.440 1.00 52.59 77 PRO A O 1
ATOM 615 N N . THR A 1 78 ? 3.310 1.391 15.699 1.00 59.59 78 THR A N 1
ATOM 616 C CA . THR A 1 78 ? 2.090 1.315 14.878 1.00 59.59 78 THR A CA 1
ATOM 617 C C . THR A 1 78 ? 1.131 2.442 15.275 1.00 59.59 78 THR A C 1
ATOM 619 O O . THR A 1 78 ? 1.366 3.117 16.285 1.00 59.59 78 THR A O 1
ATOM 622 N N . TYR A 1 79 ? -0.002 2.606 14.574 1.00 61.25 79 TYR A N 1
ATOM 623 C CA . TYR A 1 79 ? -1.128 3.406 15.094 1.00 61.25 79 TYR A CA 1
ATOM 624 C C . TYR A 1 79 ? -1.394 3.105 16.582 1.00 61.25 79 TYR A C 1
ATOM 626 O O . TYR A 1 79 ? -1.653 4.018 17.359 1.00 61.25 79 TYR A O 1
ATOM 634 N N . GLN A 1 80 ? -1.239 1.845 17.009 1.00 58.88 80 GLN A N 1
ATOM 635 C CA . GLN A 1 80 ? -1.413 1.433 18.404 1.00 58.88 80 GLN A CA 1
ATOM 636 C C . GLN A 1 80 ? -0.372 2.057 19.339 1.00 58.88 80 GLN A C 1
ATOM 638 O O . GLN A 1 80 ? -0.704 2.462 20.451 1.00 58.88 80 GLN A O 1
ATOM 643 N N . THR A 1 81 ? 0.890 2.134 18.925 1.00 60.53 81 THR A N 1
ATOM 644 C CA . THR A 1 81 ? 1.955 2.730 19.738 1.00 60.53 81 THR A CA 1
ATOM 645 C C . THR A 1 81 ? 1.844 4.249 19.761 1.00 60.53 81 THR A C 1
ATOM 647 O O . THR A 1 81 ? 2.030 4.831 20.824 1.00 60.53 81 THR A O 1
ATOM 650 N N . ILE A 1 82 ? 1.478 4.885 18.642 1.00 64.56 82 ILE A N 1
ATOM 651 C CA . ILE A 1 82 ? 1.208 6.331 18.594 1.00 64.56 82 ILE A CA 1
ATOM 652 C C . ILE A 1 82 ? -0.003 6.656 19.482 1.00 64.56 82 ILE A C 1
ATOM 654 O O . ILE A 1 82 ? 0.108 7.492 20.371 1.00 64.56 82 ILE A O 1
ATOM 658 N N . ARG A 1 83 ? -1.111 5.906 19.361 1.00 64.88 83 ARG A N 1
ATOM 659 C CA . ARG A 1 83 ? -2.292 6.012 20.241 1.00 64.88 83 ARG A CA 1
ATOM 660 C C . ARG A 1 83 ? -1.914 5.855 21.715 1.00 64.88 83 ARG A C 1
ATOM 662 O O . ARG A 1 83 ? -2.385 6.624 22.543 1.00 64.88 83 ARG A O 1
ATOM 669 N N . LYS A 1 84 ? -1.080 4.868 22.064 1.00 61.19 84 LYS A N 1
ATOM 670 C CA . LYS A 1 84 ? -0.626 4.643 23.449 1.00 61.19 84 LYS A CA 1
ATOM 671 C C . LYS A 1 84 ? 0.289 5.758 23.963 1.00 61.19 84 LYS A C 1
ATOM 673 O O . LYS A 1 84 ? 0.141 6.134 25.120 1.00 61.19 84 LYS A O 1
ATOM 678 N N . ARG A 1 85 ? 1.208 6.276 23.137 1.00 61.62 85 ARG A N 1
ATOM 679 C CA . ARG A 1 85 ? 2.085 7.411 23.483 1.00 61.62 85 ARG A CA 1
ATOM 680 C C . ARG A 1 85 ? 1.269 8.673 23.728 1.00 61.62 85 ARG A C 1
ATOM 682 O O . ARG A 1 85 ? 1.391 9.254 24.796 1.00 61.62 85 ARG A O 1
ATOM 689 N N . GLU A 1 86 ? 0.372 9.012 22.808 1.00 64.12 86 GLU A N 1
ATOM 690 C CA . GLU A 1 86 ? -0.550 10.141 22.961 1.00 64.12 86 GLU A CA 1
ATOM 691 C C . GLU A 1 86 ? -1.430 9.977 24.202 1.00 64.12 86 GLU A C 1
ATOM 693 O O . GLU A 1 86 ? -1.558 10.907 24.988 1.00 64.12 86 GLU A O 1
ATOM 698 N N . TRP A 1 87 ? -1.974 8.781 24.458 1.00 56.88 87 TRP A N 1
ATOM 699 C CA . TRP A 1 87 ? -2.780 8.543 25.658 1.00 56.88 87 TRP A CA 1
ATOM 700 C C . TRP A 1 87 ? -1.965 8.681 26.956 1.00 56.88 87 TRP A C 1
ATOM 702 O O . TRP A 1 87 ? -2.475 9.199 27.949 1.00 56.88 87 TRP A O 1
ATOM 712 N N . ALA A 1 88 ? -0.696 8.258 26.959 1.00 51.75 88 ALA A N 1
ATOM 713 C CA . ALA A 1 88 ? 0.215 8.459 28.085 1.00 51.75 88 ALA A CA 1
ATOM 714 C C . ALA A 1 88 ? 0.529 9.951 28.301 1.00 51.75 88 ALA A C 1
ATOM 716 O O . ALA A 1 88 ? 0.425 10.438 29.425 1.00 51.75 88 ALA A O 1
ATOM 717 N N . SER A 1 89 ? 0.801 10.701 27.230 1.00 56.38 89 SER A N 1
ATOM 718 C CA . SER A 1 89 ? 0.997 12.155 27.278 1.00 56.38 89 SER A CA 1
ATOM 719 C C . SER A 1 89 ? -0.278 12.912 27.691 1.00 56.38 89 SER A C 1
ATOM 721 O O . SER A 1 89 ? -0.208 13.877 28.450 1.00 56.38 89 SER A O 1
ATOM 723 N N . GLU A 1 90 ? -1.463 12.452 27.279 1.00 50.03 90 GLU A N 1
ATOM 724 C CA . GLU A 1 90 ? -2.766 12.979 27.711 1.00 50.03 90 GLU A CA 1
ATOM 725 C C . GLU A 1 90 ? -3.048 12.714 29.200 1.00 50.03 90 GLU A C 1
ATOM 727 O O . GLU A 1 90 ? -3.717 13.520 29.854 1.00 50.03 90 GLU A O 1
ATOM 732 N N . LEU A 1 91 ? -2.569 11.593 29.751 1.00 48.84 91 LEU A N 1
ATOM 733 C CA . LEU A 1 91 ? -2.689 11.264 31.174 1.00 48.84 91 LEU A CA 1
ATOM 734 C C . LEU A 1 91 ? -1.749 12.117 32.036 1.00 48.84 91 LEU A C 1
ATOM 736 O O . LEU A 1 91 ? -2.184 12.595 33.084 1.00 48.84 91 LEU A O 1
ATOM 740 N N . ASP A 1 92 ? -0.528 12.389 31.573 1.00 47.81 92 ASP A N 1
ATOM 741 C CA . ASP A 1 92 ? 0.407 13.294 32.256 1.00 47.81 92 ASP A CA 1
ATOM 742 C C . ASP A 1 92 ? -0.100 14.750 32.274 1.00 47.81 92 ASP A C 1
ATOM 744 O O . ASP A 1 92 ? 0.016 15.452 33.283 1.00 47.81 92 ASP A O 1
ATOM 748 N N . LEU A 1 93 ? -0.773 15.193 31.205 1.00 45.66 93 LEU A N 1
ATOM 749 C CA . LEU A 1 93 ? -1.391 16.524 31.116 1.00 45.66 93 LEU A CA 1
ATOM 750 C C . LEU A 1 93 ? -2.653 16.686 31.987 1.00 45.66 93 LEU A C 1
ATOM 752 O O . LEU A 1 93 ? -3.070 17.811 32.269 1.00 45.66 93 LEU A O 1
ATOM 756 N N . ARG A 1 94 ? -3.267 15.601 32.483 1.00 47.06 94 ARG A N 1
ATOM 757 C CA . ARG A 1 94 ? -4.439 15.685 33.382 1.00 47.06 94 ARG A CA 1
ATOM 758 C C . ARG A 1 94 ? -4.123 16.209 34.786 1.00 47.06 94 ARG A C 1
ATOM 760 O O . ARG A 1 94 ? -5.065 16.511 35.517 1.00 47.06 94 ARG A O 1
ATOM 767 N N . ASN A 1 95 ? -2.851 16.419 35.129 1.00 48.44 95 ASN A N 1
ATOM 768 C CA . ASN A 1 95 ? -2.450 17.193 36.309 1.00 48.44 95 ASN A CA 1
ATOM 769 C C . ASN A 1 95 ? -2.465 18.724 36.087 1.00 48.44 95 ASN A C 1
ATOM 771 O O . ASN A 1 95 ? -2.189 19.474 37.021 1.00 48.44 95 ASN A O 1
ATOM 775 N N . GLY A 1 96 ? -2.842 19.218 34.899 1.00 39.34 96 GLY A N 1
ATOM 776 C CA . GLY A 1 96 ? -2.959 20.653 34.617 1.00 39.34 96 GLY A CA 1
ATOM 777 C C . GLY A 1 96 ? -3.941 20.965 33.483 1.00 39.34 96 GLY A C 1
ATOM 778 O O . GLY A 1 96 ? -3.586 20.916 32.316 1.00 39.34 96 GLY A O 1
ATOM 779 N N . PHE A 1 97 ? -5.185 21.292 33.846 1.00 37.50 97 PHE A N 1
ATOM 780 C CA . PHE A 1 97 ? -6.269 21.875 33.029 1.00 37.50 97 PHE A CA 1
ATOM 781 C C . PHE A 1 97 ? -5.981 22.238 31.546 1.00 37.50 97 PHE A C 1
ATOM 783 O O . PHE A 1 97 ? -5.343 23.247 31.267 1.00 37.50 97 PHE A O 1
ATOM 790 N N . SER A 1 98 ? -6.667 21.576 30.601 1.00 36.84 98 SER A N 1
ATOM 791 C CA . SER A 1 98 ? -7.685 22.198 29.720 1.00 36.84 98 SER A CA 1
ATOM 792 C C . SER A 1 98 ? -8.366 21.153 28.822 1.00 36.84 98 SER A C 1
ATOM 794 O O . SER A 1 98 ? -7.744 20.240 28.290 1.00 36.84 98 SER A O 1
ATOM 796 N N . LYS A 1 99 ? -9.688 21.281 28.671 1.00 43.00 99 LYS A N 1
ATOM 797 C CA . LYS A 1 99 ? -10.570 20.388 27.909 1.00 43.00 99 LYS A CA 1
ATOM 798 C C . LYS A 1 99 ? -10.403 20.577 26.394 1.00 43.00 99 LYS A C 1
ATOM 800 O O . LYS A 1 99 ? -11.197 21.284 25.775 1.00 43.00 99 LYS A O 1
ATOM 805 N N . THR A 1 100 ? -9.517 19.828 25.756 1.00 37.62 100 THR A N 1
ATOM 806 C CA . THR A 1 100 ? -9.659 19.483 24.331 1.00 37.62 100 THR A CA 1
ATOM 807 C C . THR A 1 100 ? -10.401 18.156 24.204 1.00 37.62 100 THR A C 1
ATOM 809 O O . THR A 1 100 ? -9.850 17.078 24.072 1.00 37.62 100 THR A O 1
ATOM 812 N N . LYS A 1 101 ? -11.726 18.276 24.319 1.00 38.28 101 LYS A N 1
ATOM 813 C CA . LYS A 1 101 ? -12.728 17.577 23.504 1.00 38.28 101 LYS A CA 1
ATOM 814 C C . LYS A 1 101 ? -12.369 16.141 23.062 1.00 38.28 101 LYS A C 1
ATOM 816 O O . LYS A 1 101 ? -11.914 15.931 21.946 1.00 38.28 101 LYS A O 1
ATOM 821 N N . TYR A 1 102 ? -12.697 15.178 23.930 1.00 45.78 102 TYR A N 1
ATOM 822 C CA . TYR A 1 102 ? -13.050 13.779 23.633 1.00 45.78 102 TYR A CA 1
ATOM 823 C C . TYR A 1 102 ? -12.935 13.376 22.149 1.00 45.78 102 TYR A C 1
ATOM 825 O O . TYR A 1 102 ? -13.909 13.522 21.404 1.00 45.78 102 TYR A O 1
ATOM 833 N N . PHE A 1 103 ? -11.779 12.860 21.712 1.00 41.38 103 PHE A N 1
ATOM 834 C CA . PHE A 1 103 ? -11.610 12.471 20.307 1.00 41.38 103 PHE A CA 1
ATOM 835 C C . PHE A 1 103 ? -11.717 10.970 20.019 1.00 41.38 103 PHE A C 1
ATOM 837 O O . PHE A 1 103 ? -11.909 10.618 18.860 1.00 41.38 103 PHE A O 1
ATOM 844 N N . PHE A 1 104 ? -11.768 10.070 21.001 1.00 40.72 104 PHE A N 1
ATOM 845 C CA . PHE A 1 104 ? -12.074 8.659 20.731 1.00 40.72 104 PHE A CA 1
ATOM 846 C C . PHE A 1 104 ? -12.977 8.073 21.819 1.00 40.72 104 PHE A C 1
ATOM 848 O O . PHE A 1 104 ? -12.553 7.846 22.946 1.00 40.72 104 PHE A O 1
ATOM 855 N N . SER A 1 105 ? -14.244 7.801 21.486 1.00 41.62 105 SER A N 1
ATOM 856 C CA . SER A 1 105 ? -14.992 6.776 22.216 1.00 41.62 105 SER A CA 1
ATOM 857 C C . SER A 1 105 ? -14.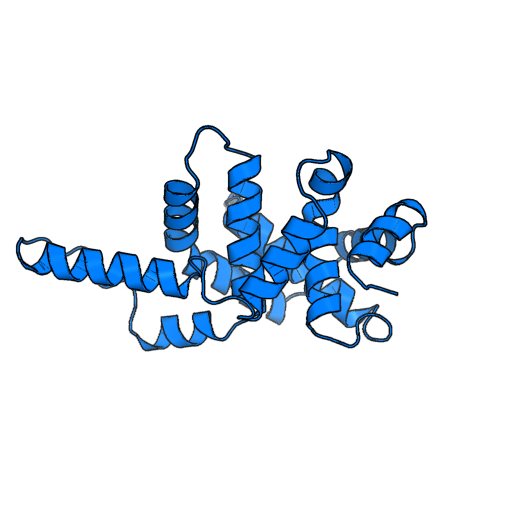279 5.450 21.957 1.00 41.62 105 SER A C 1
ATOM 859 O O . SER A 1 105 ? -14.124 5.090 20.788 1.00 41.62 105 SER A O 1
ATOM 861 N N . GLY A 1 106 ? -13.841 4.752 23.009 1.00 44.97 106 GLY A N 1
ATOM 862 C CA . GLY A 1 106 ? -12.977 3.562 22.924 1.00 44.97 106 GLY A CA 1
ATOM 863 C C . GLY A 1 106 ? -13.397 2.519 21.880 1.00 44.97 106 GLY A C 1
ATOM 864 O O . GLY A 1 106 ? -12.539 1.939 21.235 1.00 44.97 106 GLY A O 1
ATOM 865 N N . TYR A 1 107 ? -14.696 2.396 21.599 1.00 39.88 107 TYR A N 1
ATOM 866 C CA . TYR A 1 107 ? -15.242 1.504 20.570 1.00 39.88 107 TYR A CA 1
ATOM 867 C C . TYR A 1 107 ? -14.761 1.767 19.131 1.00 39.88 107 TYR A C 1
ATOM 869 O O . TYR A 1 107 ? -14.528 0.827 18.382 1.00 39.88 107 TYR A O 1
ATOM 877 N N . ALA A 1 108 ? -14.615 3.030 18.718 1.00 52.25 108 ALA A N 1
ATOM 878 C CA . ALA A 1 108 ? -14.281 3.355 17.326 1.00 52.25 108 ALA A CA 1
ATOM 879 C C . ALA A 1 108 ? -12.796 3.120 17.008 1.00 52.25 108 ALA A C 1
ATOM 881 O O . ALA A 1 108 ? -12.442 2.861 15.862 1.00 52.25 108 ALA A O 1
ATOM 882 N N . ALA A 1 109 ? -11.935 3.229 18.020 1.00 53.91 109 ALA A N 1
ATOM 883 C CA . ALA A 1 109 ? -10.506 2.985 17.880 1.00 53.91 109 ALA A CA 1
ATOM 884 C C . ALA A 1 109 ? -10.197 1.482 17.784 1.00 53.91 109 ALA A C 1
ATOM 886 O O . ALA A 1 109 ? -9.363 1.087 16.980 1.00 53.91 109 ALA A O 1
ATOM 887 N N . ASP A 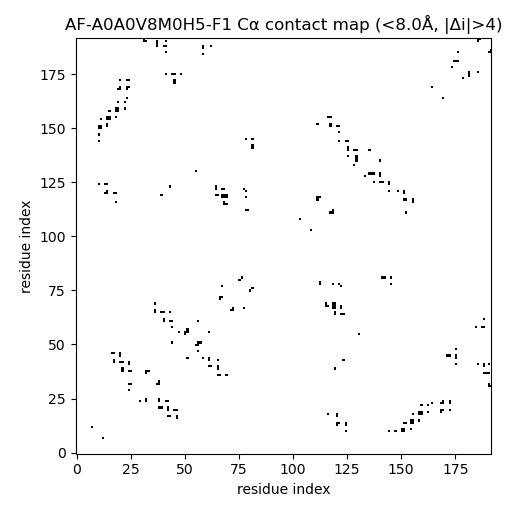1 110 ? -10.944 0.638 18.496 1.00 57.00 110 ASP A N 1
ATOM 888 C CA . ASP A 1 110 ? -10.763 -0.818 18.444 1.00 57.00 110 ASP A CA 1
ATOM 889 C C . ASP A 1 110 ? -11.222 -1.432 17.100 1.00 57.00 110 ASP A C 1
ATOM 891 O O . ASP A 1 110 ? -10.720 -2.479 16.686 1.00 57.00 110 ASP A O 1
ATOM 895 N N . GLU A 1 111 ? -12.161 -0.791 16.388 1.00 63.28 111 GLU A N 1
ATOM 896 C CA . GLU A 1 111 ? -12.539 -1.178 15.017 1.00 63.28 111 GLU A CA 1
ATOM 897 C C . GLU A 1 111 ? -11.501 -0.749 13.971 1.00 63.28 111 GLU A C 1
ATOM 899 O O . GLU A 1 111 ? -11.223 -1.511 13.045 1.00 63.28 111 GLU A O 1
ATOM 904 N N . LEU A 1 112 ? -10.915 0.444 14.132 1.00 65.25 112 LEU A N 1
ATOM 905 C CA . LEU A 1 112 ? -9.805 0.929 13.302 1.00 65.25 112 LEU A CA 1
ATOM 906 C C . LEU A 1 112 ? -8.612 -0.028 13.387 1.00 65.25 112 LEU A C 1
ATOM 908 O O . LEU A 1 112 ? -8.066 -0.437 12.369 1.00 65.25 112 LEU A O 1
ATOM 912 N N . GLU A 1 113 ? -8.260 -0.437 14.605 1.00 62.19 113 GLU A N 1
ATOM 913 C CA . GLU A 1 113 ? -7.089 -1.271 14.892 1.00 62.19 113 GLU A CA 1
ATOM 914 C C . GLU A 1 113 ? -7.119 -2.648 14.225 1.00 62.19 113 GLU A C 1
ATOM 916 O O . GLU A 1 113 ? -6.063 -3.210 13.926 1.00 62.19 113 GLU A O 1
ATOM 921 N N . LYS A 1 114 ? -8.314 -3.194 13.987 1.00 75.12 114 LYS A N 1
ATOM 922 C CA . LYS A 1 114 ? -8.495 -4.509 13.359 1.00 75.12 114 LYS A CA 1
ATOM 923 C C . LYS A 1 114 ? -8.555 -4.441 11.837 1.00 75.12 114 LYS A C 1
ATOM 925 O O . LYS A 1 114 ? -8.510 -5.487 11.189 1.00 75.12 114 LYS A O 1
ATOM 930 N N . ASP A 1 115 ? -8.676 -3.250 11.256 1.00 85.31 115 ASP A N 1
ATOM 931 C CA . ASP A 1 115 ? -8.745 -3.096 9.810 1.00 85.31 115 ASP A CA 1
ATOM 932 C C . ASP A 1 115 ? -7.338 -3.051 9.208 1.00 85.31 115 ASP A C 1
ATOM 934 O O . ASP A 1 115 ? -6.643 -2.037 9.209 1.00 85.31 115 ASP A O 1
ATOM 938 N N . THR A 1 116 ? -6.917 -4.189 8.664 1.00 90.88 116 THR A N 1
ATOM 939 C CA . THR A 1 116 ? -5.581 -4.353 8.090 1.00 90.88 116 THR A CA 1
ATOM 940 C C . THR A 1 116 ? -5.346 -3.465 6.864 1.00 90.88 116 THR A C 1
ATOM 942 O O . THR A 1 116 ? -4.219 -3.030 6.648 1.00 90.88 116 THR A O 1
ATOM 945 N N . LEU A 1 117 ? -6.381 -3.164 6.066 1.00 93.44 117 LEU A N 1
ATOM 946 C CA . LEU A 1 117 ? -6.237 -2.273 4.909 1.00 93.44 117 LEU A CA 1
ATOM 947 C C . LEU A 1 117 ? -6.088 -0.819 5.362 1.00 93.44 117 LEU A C 1
ATOM 949 O O . LEU A 1 117 ? -5.286 -0.086 4.795 1.00 93.44 117 LEU A O 1
ATOM 953 N N . PHE A 1 118 ? -6.814 -0.408 6.402 1.00 93.12 118 PHE A N 1
ATOM 954 C CA . PHE A 1 118 ? -6.581 0.883 7.043 1.00 93.12 118 PHE A CA 1
ATOM 955 C C . PHE A 1 118 ? -5.154 0.985 7.585 1.00 93.12 118 PHE A C 1
ATOM 957 O O . PHE A 1 118 ? -4.480 1.966 7.290 1.00 93.12 118 PHE A O 1
ATOM 964 N N . ASN A 1 119 ? -4.673 -0.030 8.311 1.00 91.12 119 ASN A N 1
ATOM 965 C CA . ASN A 1 119 ? -3.302 -0.033 8.823 1.00 91.12 119 ASN A CA 1
ATOM 966 C C . ASN A 1 119 ? -2.279 0.053 7.677 1.00 91.12 119 ASN A C 1
ATOM 968 O O . ASN A 1 119 ? -1.312 0.797 7.782 1.00 91.12 119 ASN A O 1
ATOM 972 N N . LEU A 1 120 ? -2.517 -0.646 6.561 1.00 94.62 120 LEU A N 1
ATOM 973 C CA . LEU A 1 120 ? -1.668 -0.570 5.369 1.00 94.62 120 LEU A CA 1
ATOM 974 C C . LEU A 1 120 ? -1.602 0.850 4.801 1.00 94.62 120 LEU A C 1
ATOM 976 O O . LEU A 1 120 ? -0.513 1.361 4.560 1.00 94.62 120 LEU A O 1
ATOM 980 N N . VAL A 1 121 ? -2.762 1.481 4.611 1.00 95.62 121 VAL A N 1
ATOM 981 C CA . VAL A 1 121 ? -2.865 2.857 4.110 1.00 95.62 121 VAL A CA 1
ATOM 982 C C . VAL A 1 121 ? -2.185 3.835 5.060 1.00 95.62 121 VAL A C 1
ATOM 984 O O . VAL A 1 121 ? -1.433 4.692 4.619 1.00 95.62 121 VAL A O 1
ATOM 987 N N . PHE A 1 122 ? -2.419 3.694 6.363 1.00 92.44 122 PHE A N 1
ATOM 988 C CA . PHE A 1 122 ? -1.852 4.578 7.373 1.00 92.44 122 PHE A CA 1
ATOM 989 C C . PHE A 1 122 ? -0.318 4.555 7.358 1.00 92.44 122 PHE A C 1
ATOM 991 O O . PHE A 1 122 ? 0.320 5.604 7.351 1.00 92.44 122 PHE A O 1
ATOM 998 N N . GLU A 1 123 ? 0.276 3.362 7.308 1.00 92.75 123 GLU A N 1
ATOM 999 C CA . GLU A 1 123 ? 1.731 3.204 7.236 1.00 92.75 123 GLU A CA 1
ATOM 1000 C C . GLU A 1 123 ? 2.307 3.707 5.910 1.00 92.75 123 GLU A C 1
ATOM 1002 O O . GLU A 1 123 ? 3.379 4.313 5.886 1.00 92.75 123 GLU A O 1
ATOM 1007 N N . LEU A 1 124 ? 1.581 3.498 4.811 1.00 95.56 124 LEU A N 1
ATOM 1008 C CA . LEU A 1 124 ? 1.969 4.014 3.507 1.00 95.56 124 LEU A CA 1
ATOM 1009 C C . LEU A 1 124 ? 1.958 5.547 3.469 1.00 95.56 124 LEU A C 1
ATOM 1011 O O . LEU A 1 124 ? 2.882 6.146 2.927 1.00 95.56 124 LEU A O 1
ATOM 1015 N N . GLU A 1 125 ? 0.952 6.187 4.063 1.00 94.38 125 GLU A N 1
ATOM 1016 C CA . GLU A 1 125 ? 0.885 7.646 4.134 1.00 94.38 125 GLU A CA 1
ATOM 1017 C C . GLU A 1 125 ? 2.072 8.234 4.894 1.00 94.38 125 GLU A C 1
ATOM 1019 O O . GLU A 1 125 ? 2.702 9.163 4.394 1.00 94.38 125 GLU A O 1
ATOM 1024 N N . ILE A 1 126 ? 2.438 7.658 6.045 1.00 92.69 126 ILE A N 1
ATOM 1025 C CA . ILE A 1 126 ? 3.624 8.093 6.797 1.00 92.69 126 ILE A CA 1
ATOM 1026 C C . ILE A 1 126 ? 4.872 8.041 5.911 1.00 92.69 126 ILE A C 1
ATOM 1028 O O . ILE A 1 126 ? 5.678 8.974 5.924 1.00 92.69 126 ILE A O 1
ATOM 1032 N N . GLU A 1 127 ? 5.038 6.965 5.141 1.00 94.88 127 GLU A N 1
ATOM 1033 C CA . GLU A 1 127 ? 6.209 6.799 4.285 1.00 94.88 127 GLU A CA 1
ATOM 1034 C C . GLU A 1 127 ? 6.219 7.788 3.115 1.00 94.88 127 GLU A C 1
ATOM 1036 O O . GLU A 1 127 ? 7.223 8.464 2.900 1.00 94.88 127 GLU A O 1
ATOM 1041 N N . ILE A 1 128 ? 5.095 7.940 2.407 1.00 94.94 128 ILE A N 1
ATOM 1042 C CA . ILE A 1 128 ? 4.974 8.886 1.289 1.00 94.94 128 ILE A CA 1
ATOM 1043 C C . ILE A 1 128 ? 5.227 10.317 1.767 1.00 94.94 128 ILE A C 1
ATOM 1045 O O . ILE A 1 128 ? 6.027 11.027 1.163 1.00 94.94 128 ILE A O 1
ATOM 1049 N N . PHE A 1 129 ? 4.626 10.739 2.883 1.00 93.94 129 PHE A N 1
ATOM 1050 C CA . PHE A 1 129 ? 4.868 12.077 3.426 1.00 93.94 129 PHE A CA 1
ATOM 1051 C C . PHE A 1 129 ? 6.310 12.266 3.909 1.00 93.94 129 PHE A C 1
ATOM 1053 O O . PHE A 1 129 ? 6.839 13.368 3.795 1.00 93.94 129 PHE A O 1
ATOM 1060 N N . SER A 1 130 ? 6.971 11.213 4.402 1.00 93.19 130 SER A N 1
ATOM 1061 C CA . SER A 1 130 ? 8.393 11.285 4.779 1.00 93.19 130 SER A CA 1
ATOM 1062 C C . SER A 1 130 ? 9.299 11.518 3.567 1.00 93.19 130 SER A C 1
ATOM 1064 O O . SER A 1 130 ? 10.324 12.185 3.690 1.00 93.19 130 SER A O 1
ATOM 1066 N N . ILE A 1 131 ? 8.920 10.990 2.401 1.00 93.12 131 ILE A N 1
ATOM 1067 C CA . ILE A 1 131 ? 9.628 11.207 1.134 1.00 93.12 131 ILE A CA 1
ATOM 1068 C C . ILE A 1 131 ? 9.317 12.599 0.567 1.00 93.12 131 ILE A C 1
ATOM 1070 O O . ILE A 1 131 ? 10.230 13.313 0.152 1.00 93.12 131 ILE A O 1
ATOM 1074 N N . ASP A 1 132 ? 8.040 12.985 0.549 1.00 92.81 132 ASP A N 1
ATOM 1075 C CA . ASP A 1 132 ? 7.562 14.216 -0.091 1.00 92.81 132 ASP A CA 1
ATOM 1076 C C . ASP A 1 132 ? 7.822 15.478 0.739 1.00 92.81 132 ASP A C 1
ATOM 1078 O O . ASP A 1 132 ? 7.742 16.591 0.216 1.00 92.81 132 ASP A O 1
ATOM 1082 N N . SER A 1 133 ? 8.081 15.339 2.039 1.00 92.56 133 SER A N 1
ATOM 1083 C CA . SER A 1 133 ? 8.273 16.469 2.955 1.00 92.56 133 SER A CA 1
ATOM 1084 C C . SER A 1 133 ? 9.454 16.226 3.909 1.00 92.56 133 SER A C 1
ATOM 1086 O O . SER A 1 133 ? 9.270 16.155 5.130 1.00 92.56 133 SER A O 1
ATOM 1088 N N . PRO A 1 134 ? 10.682 16.087 3.365 1.00 91.75 134 PRO A N 1
ATOM 1089 C CA . PRO A 1 134 ? 11.881 15.721 4.126 1.00 91.75 134 PRO A CA 1
ATOM 1090 C C . PRO A 1 134 ? 12.291 16.762 5.181 1.00 91.75 134 PRO A C 1
ATOM 1092 O O . PRO A 1 134 ? 13.125 16.481 6.041 1.00 91.75 134 PRO A O 1
ATOM 1095 N N . GLU A 1 135 ? 11.735 17.973 5.130 1.00 92.31 135 GLU A N 1
ATOM 1096 C CA . GLU A 1 135 ? 11.927 19.024 6.127 1.00 92.31 135 GLU A CA 1
ATOM 1097 C C . GLU A 1 135 ? 11.226 18.740 7.465 1.00 92.31 135 GLU A C 1
ATOM 1099 O O . GLU A 1 135 ? 11.593 19.330 8.486 1.00 92.31 135 GLU A O 1
ATOM 1104 N N . PHE A 1 136 ? 10.238 17.840 7.489 1.00 88.38 136 PHE A N 1
ATOM 1105 C CA . PHE A 1 136 ? 9.575 17.416 8.718 1.00 88.38 136 PHE A CA 1
ATOM 1106 C C . PHE A 1 136 ? 10.188 16.117 9.229 1.00 88.38 136 PHE A C 1
ATOM 1108 O O . PHE A 1 136 ? 10.423 15.168 8.486 1.00 88.38 136 PHE A O 1
ATOM 1115 N N . ASN A 1 137 ? 10.415 16.048 10.541 1.00 90.56 137 ASN A N 1
ATOM 1116 C CA . ASN A 1 137 ? 10.802 14.786 11.154 1.00 90.56 137 ASN A CA 1
ATOM 1117 C C . ASN A 1 137 ? 9.639 13.774 11.088 1.00 90.56 137 ASN A C 1
ATOM 1119 O O . ASN A 1 137 ? 8.461 14.140 11.032 1.00 90.56 137 ASN A O 1
ATOM 1123 N N . ARG A 1 138 ? 9.982 12.482 11.125 1.00 86.38 138 ARG A N 1
ATOM 1124 C CA . ARG A 1 138 ? 9.001 11.396 11.010 1.00 86.38 138 ARG A CA 1
ATOM 1125 C C . ARG A 1 138 ? 7.935 11.435 12.106 1.00 86.38 138 ARG A C 1
ATOM 1127 O O . ARG A 1 138 ? 6.778 11.158 11.826 1.00 86.38 138 ARG A O 1
ATOM 1134 N N . GLU A 1 139 ? 8.300 11.815 13.329 1.00 84.06 139 GLU A N 1
ATOM 1135 C CA . GLU A 1 139 ? 7.364 11.889 14.459 1.00 84.06 139 GLU A CA 1
ATOM 1136 C C . GLU A 1 139 ? 6.236 12.903 14.211 1.00 84.06 139 GLU A C 1
ATOM 1138 O O . GLU A 1 139 ? 5.063 12.596 14.416 1.00 84.06 139 GLU A O 1
ATOM 1143 N N . ASN A 1 140 ? 6.556 14.080 13.672 1.00 81.75 140 ASN A N 1
ATOM 1144 C CA . ASN A 1 140 ? 5.556 15.084 13.312 1.00 81.75 140 ASN A CA 1
ATOM 1145 C C . ASN A 1 140 ? 4.634 14.593 12.186 1.00 81.75 140 ASN A C 1
ATOM 1147 O O . ASN A 1 140 ? 3.435 14.877 12.207 1.00 81.75 140 ASN A O 1
ATOM 1151 N N . ILE A 1 141 ? 5.175 13.843 11.221 1.00 87.38 141 ILE A N 1
ATOM 1152 C CA . ILE A 1 141 ? 4.396 13.225 10.138 1.00 87.38 141 ILE A CA 1
ATOM 1153 C C . ILE A 1 141 ? 3.457 12.153 10.699 1.00 87.38 141 ILE A C 1
ATOM 1155 O O . ILE A 1 141 ? 2.275 12.128 10.354 1.00 87.38 141 ILE A O 1
ATOM 1159 N N . GLU A 1 142 ? 3.951 11.303 11.598 1.00 85.44 142 GLU A N 1
ATOM 1160 C CA . GLU A 1 142 ? 3.168 10.277 12.292 1.00 85.44 142 GLU A CA 1
ATOM 1161 C C . GLU A 1 142 ? 1.999 10.897 13.072 1.00 85.44 142 GLU A C 1
ATOM 1163 O O . GLU A 1 142 ? 0.857 10.446 12.940 1.00 85.44 142 GLU A O 1
ATOM 1168 N N . ILE A 1 143 ? 2.251 11.980 13.815 1.00 81.06 143 ILE A N 1
ATOM 1169 C CA . ILE A 1 143 ? 1.215 12.737 14.531 1.00 81.06 143 ILE A CA 1
ATOM 1170 C C . ILE A 1 143 ? 0.206 13.335 13.544 1.00 81.06 143 ILE A C 1
ATOM 1172 O O . ILE A 1 143 ? -1.005 13.214 13.746 1.00 81.06 143 ILE A O 1
ATOM 1176 N N . ALA A 1 144 ? 0.665 13.943 12.447 1.00 84.75 144 ALA A N 1
ATOM 1177 C CA . ALA A 1 144 ? -0.220 14.519 11.438 1.00 84.75 144 ALA A CA 1
ATOM 1178 C C . ALA A 1 144 ? -1.137 13.454 10.809 1.00 84.75 144 ALA A C 1
ATOM 1180 O O . ALA A 1 144 ? -2.359 13.641 10.782 1.00 84.75 144 ALA A O 1
ATOM 1181 N N . CYS A 1 145 ? -0.585 12.304 10.413 1.00 86.19 145 CYS A N 1
ATOM 1182 C CA . CYS A 1 145 ? -1.350 11.156 9.919 1.00 86.19 145 CYS A CA 1
ATOM 1183 C C . CYS A 1 145 ? -2.354 10.666 10.968 1.00 86.19 145 CYS A C 1
ATOM 1185 O O . CYS A 1 145 ? -3.524 10.430 10.655 1.00 86.19 145 CYS A O 1
ATOM 1187 N N . TYR A 1 146 ? -1.946 10.589 12.238 1.00 84.25 146 TYR A N 1
ATOM 1188 C CA . TYR A 1 146 ? -2.832 10.218 13.341 1.00 84.25 146 TYR A CA 1
ATOM 1189 C C . TYR A 1 146 ? -4.033 11.165 13.465 1.00 84.25 146 TYR A C 1
ATOM 1191 O O . TYR A 1 146 ? -5.171 10.699 13.583 1.00 84.25 146 TYR A O 1
ATOM 1199 N N . THR A 1 147 ? -3.832 12.483 13.344 1.00 82.00 147 THR A N 1
ATOM 1200 C CA . THR A 1 147 ? -4.955 13.439 13.357 1.00 82.00 147 THR A CA 1
ATOM 1201 C C . THR A 1 147 ? -5.946 13.214 12.208 1.00 82.00 147 THR A C 1
ATOM 1203 O O . THR A 1 147 ? -7.137 13.508 12.353 1.00 82.00 147 THR A O 1
ATOM 1206 N N . GLN A 1 148 ? -5.487 12.634 11.092 1.00 86.88 148 GLN A N 1
ATOM 1207 C CA . GLN A 1 148 ? -6.299 12.305 9.918 1.00 86.88 148 GLN A CA 1
ATOM 1208 C C . GLN A 1 148 ? -6.827 10.864 9.900 1.00 86.88 148 GLN A C 1
ATOM 1210 O O . GLN A 1 148 ? -7.661 10.547 9.051 1.00 86.88 148 GLN A O 1
ATOM 1215 N N . ALA A 1 149 ? -6.467 10.009 10.864 1.00 86.44 149 ALA A N 1
ATOM 1216 C CA . ALA A 1 149 ? -6.806 8.580 10.878 1.00 86.44 149 ALA A CA 1
ATOM 1217 C C . ALA A 1 149 ? -8.299 8.286 10.630 1.00 86.44 149 ALA A C 1
ATOM 1219 O O . ALA A 1 149 ? -8.658 7.399 9.856 1.00 86.44 149 ALA A O 1
ATOM 1220 N N . LYS A 1 150 ? -9.207 9.073 11.226 1.00 85.12 150 LYS A N 1
ATOM 1221 C CA . LYS A 1 150 ? -10.655 8.919 10.990 1.00 85.12 150 LYS A CA 1
ATOM 1222 C C . LYS A 1 150 ? -11.071 9.239 9.558 1.00 85.12 150 LYS A C 1
ATOM 1224 O O . LYS A 1 150 ? -12.010 8.622 9.057 1.00 85.12 150 LYS A O 1
ATOM 1229 N N . ASN A 1 151 ? -10.447 10.235 8.937 1.00 89.12 151 ASN A N 1
ATOM 1230 C CA . ASN A 1 151 ? -10.740 10.617 7.560 1.00 89.12 151 ASN A CA 1
ATOM 1231 C C . ASN A 1 151 ? -10.213 9.548 6.605 1.00 89.12 151 ASN A C 1
ATOM 1233 O O . ASN A 1 151 ? -10.985 9.072 5.776 1.00 89.12 151 ASN A O 1
ATOM 1237 N N . ILE A 1 152 ? -8.977 9.091 6.815 1.00 90.56 152 ILE A N 1
ATOM 1238 C CA . ILE A 1 152 ? -8.357 7.971 6.096 1.00 90.56 152 ILE A CA 1
ATOM 1239 C C . ILE A 1 152 ? -9.278 6.745 6.144 1.00 90.56 152 ILE A C 1
ATOM 1241 O O . ILE A 1 152 ? -9.736 6.261 5.110 1.00 90.56 152 ILE A O 1
ATOM 1245 N N . TYR A 1 153 ? -9.672 6.304 7.341 1.00 89.69 153 TYR A N 1
ATOM 1246 C CA . TYR A 1 153 ? -10.553 5.147 7.512 1.00 89.69 153 TYR A CA 1
ATOM 1247 C C . TYR A 1 153 ? -11.910 5.304 6.830 1.00 89.69 153 TYR A C 1
ATOM 1249 O O . TYR A 1 153 ? -12.365 4.405 6.119 1.00 89.69 153 TYR A O 1
ATOM 1257 N N . LYS A 1 154 ? -12.573 6.453 7.013 1.00 91.56 154 LYS A N 1
ATOM 1258 C CA . LYS A 1 154 ? -13.855 6.728 6.349 1.00 91.56 154 LYS A CA 1
ATOM 1259 C C . LYS A 1 154 ? -13.717 6.667 4.833 1.00 91.56 154 LYS A C 1
ATOM 1261 O O . LYS A 1 154 ? -14.614 6.148 4.171 1.00 91.56 154 LYS A O 1
ATOM 1266 N N . THR A 1 155 ? -12.616 7.178 4.293 1.00 94.56 155 THR A N 1
ATOM 1267 C CA . THR A 1 155 ? -12.316 7.132 2.863 1.00 94.56 155 THR A CA 1
ATOM 1268 C C . THR A 1 155 ? -12.121 5.697 2.393 1.00 94.56 155 THR A C 1
ATOM 1270 O O . THR A 1 155 ? -12.817 5.283 1.465 1.00 94.56 155 THR A O 1
ATOM 1273 N N . VAL A 1 156 ? -11.297 4.901 3.081 1.00 93.62 156 VAL A N 1
ATOM 1274 C CA . VAL A 1 156 ? -11.097 3.474 2.775 1.00 93.62 156 VAL A CA 1
ATOM 1275 C C . VAL A 1 156 ? -12.433 2.728 2.769 1.00 93.62 156 VAL A C 1
ATOM 1277 O O . VAL A 1 156 ? -12.791 2.101 1.772 1.00 93.62 156 VAL A O 1
ATOM 1280 N N . LYS A 1 157 ? -13.242 2.855 3.829 1.00 93.69 157 LYS A N 1
ATOM 1281 C CA . LYS A 1 157 ? -14.564 2.208 3.904 1.00 93.69 157 LYS A CA 1
ATOM 1282 C C . LYS A 1 157 ? -15.503 2.665 2.796 1.00 93.69 157 LYS A C 1
ATOM 1284 O O . LYS A 1 157 ? -16.210 1.849 2.208 1.00 93.69 157 LYS A O 1
ATOM 1289 N N . LYS A 1 158 ? -15.503 3.959 2.476 1.00 94.69 158 LYS A N 1
ATOM 1290 C CA . LYS A 1 158 ? -16.311 4.498 1.381 1.00 94.69 158 LYS A CA 1
ATOM 1291 C C . LYS A 1 158 ? -15.910 3.885 0.041 1.00 94.69 158 LYS A C 1
ATOM 1293 O O . LYS A 1 158 ? -16.803 3.567 -0.742 1.00 94.69 158 LYS A O 1
ATOM 1298 N N . VAL A 1 159 ? -14.617 3.714 -0.230 1.00 96.50 159 VAL A N 1
ATOM 1299 C CA . VAL A 1 159 ? -14.135 3.061 -1.455 1.00 96.50 159 VAL A CA 1
ATOM 1300 C C . VAL A 1 159 ? -14.560 1.600 -1.486 1.00 96.50 159 VAL A C 1
ATOM 1302 O O . VAL A 1 159 ? -15.171 1.185 -2.466 1.00 96.50 159 VAL A O 1
ATOM 1305 N N . LEU A 1 160 ? -14.337 0.851 -0.401 1.00 93.62 160 LEU A N 1
ATOM 1306 C CA . LEU A 1 160 ? -14.733 -0.559 -0.301 1.00 93.62 160 LEU A CA 1
ATOM 1307 C C . LEU A 1 160 ? -16.221 -0.791 -0.604 1.00 93.62 160 LEU A C 1
ATOM 1309 O O . LEU A 1 160 ? -16.569 -1.805 -1.197 1.00 93.62 160 LEU A O 1
ATOM 1313 N N . LEU A 1 161 ? -17.091 0.150 -0.225 1.00 93.69 161 LEU A N 1
ATOM 1314 C CA . LEU A 1 161 ? -18.534 0.054 -0.462 1.00 93.69 161 LEU A CA 1
ATOM 1315 C C . LEU A 1 161 ? -18.969 0.490 -1.868 1.00 93.69 161 LEU A C 1
ATOM 1317 O O . LEU A 1 161 ? -19.975 -0.002 -2.370 1.00 93.69 161 LEU A O 1
ATOM 1321 N N . ASN A 1 162 ? -18.268 1.446 -2.484 1.00 94.69 162 ASN A N 1
ATOM 1322 C CA . ASN A 1 162 ? -18.765 2.140 -3.680 1.00 94.69 162 ASN A CA 1
ATOM 1323 C C . ASN A 1 162 ? -17.943 1.895 -4.947 1.00 94.69 162 ASN A C 1
ATOM 1325 O O . ASN A 1 162 ? -18.367 2.317 -6.024 1.00 94.69 162 ASN A O 1
ATOM 1329 N N . TYR A 1 163 ? -16.770 1.273 -4.846 1.00 93.50 163 TYR A N 1
ATOM 1330 C CA . TYR A 1 163 ? -15.908 1.052 -5.998 1.00 93.50 163 TYR A CA 1
ATOM 1331 C C . TYR A 1 163 ? -16.523 0.031 -6.959 1.00 93.50 163 TYR A C 1
ATOM 1333 O O . TYR A 1 163 ? -16.848 -1.090 -6.577 1.00 93.50 163 TYR A O 1
ATOM 1341 N N . LYS A 1 164 ? -16.666 0.428 -8.228 1.00 92.50 164 LYS A N 1
ATOM 1342 C CA . LYS A 1 164 ? -17.284 -0.386 -9.291 1.00 92.50 164 LYS A CA 1
ATOM 1343 C C . LYS A 1 164 ? -16.302 -0.811 -10.387 1.00 92.50 164 LYS A C 1
ATOM 1345 O O . LYS A 1 164 ? -16.727 -1.327 -11.414 1.00 92.50 164 LYS A O 1
ATOM 1350 N N . GLY A 1 165 ? -15.006 -0.592 -10.172 1.00 90.62 165 GLY A N 1
ATOM 1351 C CA . GLY A 1 165 ? -13.983 -0.775 -11.196 1.00 90.62 165 GLY A CA 1
ATOM 1352 C C . GLY A 1 165 ? -13.792 0.492 -12.026 1.00 90.62 165 GLY A C 1
ATOM 1353 O O . GLY A 1 165 ? -14.693 0.952 -12.720 1.00 90.62 165 GLY 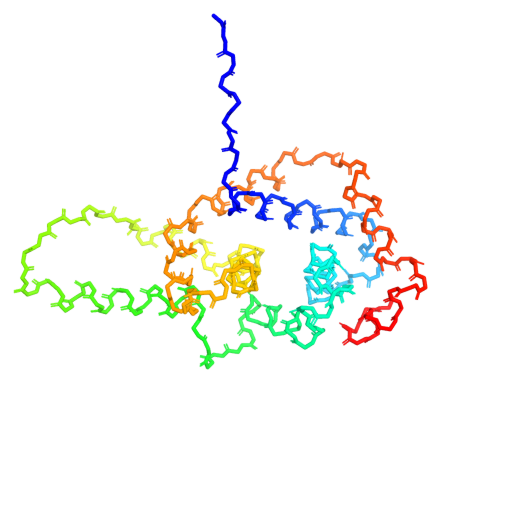A O 1
ATOM 1354 N N . GLU A 1 166 ? -12.589 1.051 -11.957 1.00 93.62 166 GLU A N 1
ATOM 1355 C CA . GLU A 1 166 ? -12.184 2.235 -12.714 1.00 93.62 166 GLU A CA 1
ATOM 1356 C C . GLU A 1 166 ? -11.030 1.854 -13.657 1.00 93.62 166 GLU A C 1
ATOM 1358 O O . GLU A 1 166 ? -10.045 1.273 -13.184 1.00 93.62 166 GLU A O 1
ATOM 1363 N N . PRO A 1 167 ? -11.108 2.176 -14.967 1.00 94.44 167 PRO A N 1
ATOM 1364 C CA . PRO A 1 167 ? -10.121 1.740 -15.958 1.00 94.44 167 PRO A CA 1
ATOM 1365 C C . PRO A 1 167 ? -8.669 2.099 -15.626 1.00 94.44 167 PRO A C 1
ATOM 1367 O O . PRO A 1 167 ? -7.772 1.323 -15.930 1.00 94.44 167 PRO A O 1
ATOM 1370 N N . ILE A 1 168 ? -8.419 3.234 -14.971 1.00 93.94 168 ILE A N 1
ATOM 1371 C CA . ILE A 1 168 ? -7.052 3.671 -14.659 1.00 93.94 168 ILE A CA 1
ATOM 1372 C C . ILE A 1 168 ? -6.348 2.752 -13.645 1.00 93.94 168 ILE A C 1
ATOM 1374 O O . ILE A 1 168 ? -5.222 2.324 -13.885 1.00 93.94 168 ILE A O 1
ATOM 1378 N N . PHE A 1 169 ? -7.034 2.353 -12.569 1.00 96.56 169 PHE A N 1
ATOM 1379 C CA . PHE A 1 169 ? -6.500 1.423 -11.561 1.00 96.56 169 PHE A CA 1
ATOM 1380 C C . PHE A 1 169 ? -6.335 0.021 -12.143 1.00 96.56 169 PHE A C 1
ATOM 1382 O O . PHE A 1 169 ? -5.357 -0.680 -11.905 1.00 96.56 169 PHE A O 1
ATOM 1389 N N . ALA A 1 170 ? -7.287 -0.364 -12.981 1.00 94.88 170 ALA A N 1
ATOM 1390 C CA . ALA A 1 170 ? -7.250 -1.564 -13.787 1.00 94.88 170 ALA A CA 1
ATOM 1391 C C . ALA A 1 170 ? -6.001 -1.648 -14.688 1.00 94.88 170 ALA A C 1
ATOM 1393 O O . ALA A 1 170 ? -5.344 -2.686 -14.740 1.00 94.88 170 ALA A O 1
ATOM 1394 N N . VAL A 1 171 ? -5.666 -0.566 -15.390 1.00 95.81 171 VAL A N 1
ATOM 1395 C CA . VAL A 1 171 ? -4.481 -0.499 -16.254 1.00 95.81 171 VAL A CA 1
ATOM 1396 C C . VAL A 1 171 ? -3.202 -0.504 -15.425 1.00 95.81 171 VAL A C 1
ATOM 1398 O O . VAL A 1 171 ? -2.326 -1.314 -15.699 1.00 95.81 171 VAL A O 1
ATOM 1401 N N . SER A 1 172 ? -3.095 0.331 -14.389 1.00 94.88 172 SER A N 1
ATOM 1402 C CA . SER A 1 172 ? -1.875 0.408 -13.569 1.00 94.88 172 SER A CA 1
ATOM 1403 C C . SER A 1 172 ? -1.575 -0.904 -12.824 1.00 94.88 172 SER A C 1
ATOM 1405 O O . SER A 1 172 ? -0.420 -1.331 -12.790 1.00 94.88 172 SER A O 1
ATOM 1407 N N . THR A 1 173 ? -2.599 -1.621 -12.342 1.00 96.44 173 THR A N 1
ATOM 1408 C CA . THR A 1 173 ? -2.418 -2.976 -11.780 1.00 96.44 173 THR A CA 1
ATOM 1409 C C . THR A 1 173 ? -1.945 -3.980 -12.824 1.00 96.44 173 THR A C 1
ATOM 1411 O O . THR A 1 173 ? -1.086 -4.801 -12.522 1.00 96.44 173 THR A O 1
ATOM 1414 N N . SER A 1 174 ? -2.426 -3.882 -14.066 1.00 96.19 174 SER A N 1
ATOM 1415 C CA . SER A 1 174 ? -1.948 -4.741 -15.159 1.00 96.19 174 SER A CA 1
ATOM 1416 C C . SER A 1 174 ? -0.505 -4.420 -15.543 1.00 96.19 174 SER A C 1
ATOM 1418 O O . SER A 1 174 ? 0.308 -5.320 -15.736 1.00 96.19 174 SER A O 1
ATOM 1420 N N . VAL A 1 175 ? -0.145 -3.133 -15.573 1.00 95.44 175 VAL A N 1
ATOM 1421 C CA . VAL A 1 175 ? 1.240 -2.691 -15.772 1.00 95.44 175 VAL A CA 1
ATOM 1422 C C . VAL A 1 175 ? 2.145 -3.287 -14.695 1.00 95.44 175 VAL A C 1
ATOM 1424 O O . VAL A 1 175 ? 3.188 -3.840 -15.036 1.00 95.44 175 VAL A O 1
ATOM 1427 N N . PHE A 1 176 ? 1.738 -3.250 -13.422 1.00 96.19 176 PHE A N 1
ATOM 1428 C CA . PHE A 1 176 ? 2.515 -3.871 -12.352 1.00 96.19 176 PHE A CA 1
ATOM 1429 C C . PHE A 1 176 ? 2.617 -5.389 -12.500 1.00 96.19 176 PHE A C 1
ATOM 1431 O O . PHE A 1 176 ? 3.707 -5.931 -12.359 1.00 96.19 176 PHE A O 1
ATOM 1438 N N . MET A 1 177 ? 1.502 -6.080 -12.745 1.00 96.62 177 MET A N 1
ATOM 1439 C CA . MET A 1 177 ? 1.425 -7.543 -12.653 1.00 96.62 177 MET A CA 1
ATOM 1440 C C . MET A 1 177 ? 1.981 -8.270 -13.878 1.00 96.62 177 MET A C 1
ATOM 1442 O O . MET A 1 177 ? 2.494 -9.386 -13.742 1.00 96.62 177 MET A O 1
ATOM 1446 N N . ASP A 1 178 ? 1.895 -7.649 -15.055 1.00 95.81 178 ASP A N 1
ATOM 1447 C CA . ASP A 1 178 ? 2.099 -8.339 -16.332 1.00 95.81 178 ASP A CA 1
ATOM 1448 C C . ASP A 1 178 ? 3.280 -7.779 -17.139 1.00 95.81 178 ASP A C 1
ATOM 1450 O O . ASP A 1 178 ? 3.811 -8.463 -18.013 1.00 95.81 178 ASP A O 1
ATOM 1454 N N . SER A 1 179 ? 3.762 -6.568 -16.834 1.00 94.38 179 SER A N 1
ATOM 1455 C CA . SER A 1 179 ? 4.945 -6.016 -17.504 1.00 94.38 179 SER A CA 1
ATOM 1456 C C . SER A 1 179 ? 6.231 -6.714 -17.056 1.00 94.38 179 SER A C 1
ATOM 1458 O O . SER A 1 179 ? 6.446 -6.961 -15.863 1.00 94.38 179 SER A O 1
ATOM 1460 N N . SER A 1 180 ? 7.143 -6.960 -18.000 1.00 94.06 180 SER A N 1
ATOM 1461 C CA . SER A 1 180 ? 8.504 -7.426 -17.706 1.00 94.06 180 SER A CA 1
ATOM 1462 C C . SER A 1 180 ? 9.327 -6.386 -16.941 1.00 94.06 180 SER A C 1
ATOM 1464 O O . SER A 1 180 ? 10.190 -6.763 -16.153 1.00 94.06 180 SER A O 1
ATOM 1466 N N . GLY A 1 181 ? 9.015 -5.092 -17.092 1.00 91.94 181 GLY A N 1
ATOM 1467 C CA . GLY A 1 181 ? 9.708 -4.005 -16.390 1.00 91.94 181 GLY A CA 1
ATOM 1468 C C . GLY A 1 181 ? 9.581 -4.069 -14.863 1.00 91.94 181 GLY A C 1
ATOM 1469 O O . GLY A 1 181 ? 10.457 -3.582 -14.161 1.00 91.94 181 GLY A O 1
ATOM 1470 N N . PHE A 1 182 ? 8.536 -4.725 -14.348 1.00 94.50 182 PHE A N 1
ATOM 1471 C CA . PHE A 1 182 ? 8.318 -4.925 -12.910 1.00 94.50 182 PHE A CA 1
ATOM 1472 C C . PHE A 1 182 ? 8.650 -6.349 -12.435 1.00 94.50 182 PHE A C 1
ATOM 1474 O O . PHE A 1 182 ? 8.428 -6.658 -11.269 1.00 94.50 182 PHE A O 1
ATOM 1481 N N . ALA A 1 183 ? 9.192 -7.222 -13.295 1.00 95.00 183 ALA A N 1
ATOM 1482 C CA . ALA A 1 183 ? 9.434 -8.626 -12.946 1.00 95.00 183 ALA A CA 1
ATOM 1483 C C . ALA A 1 183 ? 10.373 -8.786 -11.739 1.00 95.00 183 ALA A C 1
ATOM 1485 O O . ALA A 1 183 ? 10.020 -9.481 -10.792 1.00 95.00 183 ALA A O 1
ATOM 1486 N N . SER A 1 184 ? 11.504 -8.073 -11.732 1.00 94.94 184 SER A N 1
ATOM 1487 C CA . SER A 1 184 ? 12.462 -8.095 -10.613 1.00 94.94 184 SER A CA 1
ATOM 1488 C C . SER A 1 184 ? 11.844 -7.578 -9.306 1.00 94.94 184 SER A C 1
ATOM 1490 O O . SER A 1 184 ? 12.038 -8.164 -8.245 1.00 94.94 184 SER A O 1
ATOM 1492 N N . ILE A 1 185 ? 11.015 -6.529 -9.378 1.00 95.88 185 ILE A N 1
ATOM 1493 C CA . ILE A 1 185 ? 10.307 -5.997 -8.204 1.00 95.88 185 ILE A CA 1
ATOM 1494 C C . ILE A 1 185 ? 9.309 -7.029 -7.665 1.00 95.88 185 ILE A C 1
ATOM 1496 O O . ILE A 1 185 ? 9.259 -7.255 -6.459 1.00 95.88 185 ILE A O 1
ATOM 1500 N N . ARG A 1 186 ? 8.529 -7.683 -8.535 1.00 96.50 186 ARG A N 1
ATOM 1501 C CA . ARG A 1 186 ? 7.588 -8.735 -8.119 1.00 96.50 186 ARG A CA 1
ATOM 1502 C C . ARG A 1 186 ? 8.306 -9.912 -7.464 1.00 96.50 186 ARG A C 1
ATOM 1504 O O . ARG A 1 186 ? 7.872 -10.346 -6.404 1.00 96.50 186 ARG A O 1
ATOM 1511 N N . GLU A 1 187 ? 9.422 -10.358 -8.034 1.00 96.00 187 GLU A N 1
ATOM 1512 C CA . GLU A 1 187 ? 10.252 -11.427 -7.469 1.00 96.00 187 GLU A CA 1
ATOM 1513 C C . GLU A 1 187 ? 10.757 -11.070 -6.063 1.00 96.00 187 GLU A C 1
ATOM 1515 O O . GLU A 1 187 ? 10.577 -11.848 -5.127 1.00 96.00 187 GLU A O 1
ATOM 1520 N N . GLN A 1 188 ? 11.292 -9.858 -5.877 1.00 95.75 188 GLN A N 1
ATOM 1521 C CA . GLN A 1 188 ? 11.733 -9.365 -4.564 1.00 95.75 188 GLN A CA 1
ATOM 1522 C C . GLN A 1 188 ? 10.592 -9.282 -3.541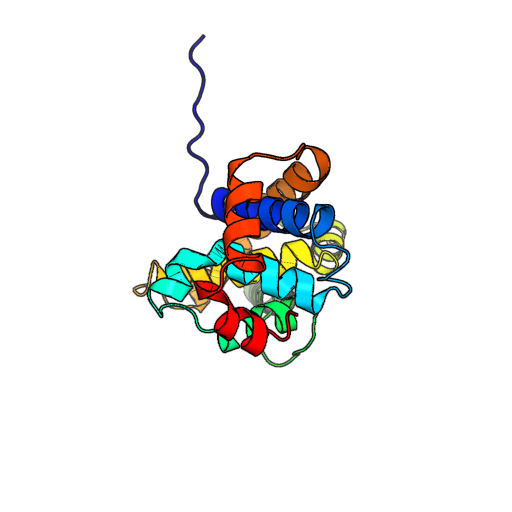 1.00 95.75 188 GLN A C 1
ATOM 1524 O O . GLN A 1 188 ? 10.815 -9.466 -2.345 1.00 95.75 188 GLN A O 1
ATOM 1529 N N . LEU A 1 189 ? 9.366 -9.022 -3.998 1.00 95.06 189 LEU A N 1
ATOM 1530 C CA . LEU A 1 189 ? 8.170 -9.001 -3.156 1.00 95.06 189 LEU A CA 1
ATOM 1531 C C . LEU A 1 189 ? 7.557 -10.395 -2.927 1.00 95.06 189 LEU A C 1
ATOM 1533 O O . LEU A 1 189 ? 6.581 -10.505 -2.183 1.00 95.06 189 LEU A O 1
ATOM 1537 N N . GLY A 1 190 ? 8.104 -11.449 -3.542 1.00 93.12 190 GLY A N 1
ATOM 1538 C CA . GLY A 1 190 ? 7.571 -12.812 -3.468 1.00 93.12 190 GLY A CA 1
ATOM 1539 C C . GLY A 1 190 ? 6.270 -13.014 -4.253 1.00 93.12 190 GLY A C 1
ATOM 1540 O O . GLY A 1 190 ? 5.458 -13.860 -3.885 1.00 93.12 190 GLY A O 1
ATOM 1541 N N . ILE A 1 191 ? 6.042 -12.221 -5.304 1.00 92.94 191 ILE A N 1
ATOM 1542 C CA . ILE A 1 191 ? 4.847 -12.261 -6.155 1.00 92.94 191 ILE A CA 1
ATOM 1543 C C . ILE A 1 191 ? 5.181 -12.986 -7.465 1.00 92.94 191 ILE A C 1
ATOM 1545 O O . ILE A 1 191 ? 6.041 -12.530 -8.220 1.00 92.94 191 ILE A O 1
ATOM 1549 N N . ASN A 1 192 ? 4.449 -14.069 -7.755 1.00 74.38 192 ASN A N 1
ATOM 1550 C CA . ASN A 1 192 ? 4.584 -14.865 -8.984 1.00 74.38 192 ASN A CA 1
ATOM 1551 C C . ASN A 1 192 ? 3.566 -14.449 -10.068 1.00 74.38 192 ASN A C 1
ATOM 1553 O O . ASN A 1 192 ? 2.337 -14.419 -9.821 1.00 74.38 192 ASN A O 1
#

pLDDT: mean 81.42, std 20.06, range [29.92, 98.38]

Foldseek 3Di:
DDDPPPPDDPLLVLLQQLLQLLVLCCVPVCVQQVDPLLSLLLSLCLSCVVCVVVVVDASVNSSVLSCVLVVNDPPDQFLVNLVVVVVVVVVVCVVDDDDPDDDDPPVVVVVCSPDSSLSSSLSSQLSVCCSVPVVDDSNVSNVVSNVCSVVSVVSSVVCVVDPPDDVVSNVSSCCCQPDPVNVVSCVSSVGD

Radius of gyration: 17.82 Å; Cα contacts (8 Å, |Δi|>4): 167; chains: 1; bounding box: 40×43×54 Å

Secondary structure (DSSP, 8-state):
------PPPHHHHHHHHHHHHHHHHHHHSTTT--SHHHHHHHHHHHHTHHHHHTTSS-HHHHHHHHHHHTT--TTS--HHHHHHHHHHHHHHGGGS---------HHHHHHHHH-HHHHHHHHHHHHHHHHH-TTS-HHHHHHHHHHHHHHHHHHHHHHHHH----HHHHHHHHHHHH-GGGHHHHHHTT--

Organism: NCBI:txid61435